Protein AF-0000000066300281 (afdb_homodimer)

Solvent-accessible surface area (backbone atoms only — not comparable to full-atom values): 20384 Å² total; per-residue (Å²): 139,77,54,52,49,15,30,38,37,37,24,76,72,36,74,52,82,90,46,45,68,25,31,27,43,25,70,37,50,57,87,72,18,35,32,26,31,28,69,46,40,66,41,82,100,40,30,48,45,55,52,32,57,74,67,68,56,80,61,91,67,52,38,86,85,42,76,41,88,38,70,25,20,41,6,32,85,46,64,56,82,46,56,39,35,40,25,33,71,57,89,87,56,81,73,44,44,77,67,50,93,58,34,24,39,30,70,51,62,70,60,61,61,21,58,36,30,89,78,29,56,92,39,69,46,42,25,30,16,27,31,76,34,51,57,66,43,56,61,51,38,34,71,68,50,37,37,44,71,44,78,56,52,64,55,54,73,65,66,43,57,51,90,45,34,44,52,54,57,38,42,76,57,48,34,41,66,58,74,76,64,82,79,80,75,82,130,139,77,54,53,48,15,30,37,36,36,25,74,70,35,74,53,81,90,45,45,67,26,30,28,44,23,70,38,52,56,88,71,19,36,30,26,30,28,68,46,38,65,40,83,98,41,29,47,46,55,52,32,55,72,67,66,56,79,60,91,68,52,38,86,86,41,76,41,87,37,71,26,19,40,6,32,86,45,63,56,84,45,57,39,36,39,26,35,72,57,88,86,56,80,72,45,43,78,65,50,95,59,34,23,40,30,71,53,65,71,60,61,60,22,58,38,29,90,75,31,56,91,39,69,45,44,24,28,14,26,33,76,33,52,55,65,43,56,60,51,38,35,71,68,50,36,37,45,70,42,80,55,53,64,55,53,73,65,67,42,57,51,91,45,33,43,51,54,58,38,44,76,57,48,34,41,68,58,74,77,65,80,77,79,74,82,127

Foldseek 3Di:
DFQQQKWWFFACPQPPPFDHRWIWHWHDQDQFWTKTFTQQAFDPPDWLVNVCVVVVQDDPQFDPVADRRHTAHAGDDAQQAQKKKKAADDPPPPQWADRDNGIIMHSDVVQSNCHRHPRHGPFMHMYGDIDITGRCRVVVCVVVVRTDMDRHDVCLRGPDHSVCSSQVSCVRVPDGRDPPPPDPDDD/DFQQQKWWFFACPQPPPFDHLWIWHWHDQDQFWTKTFTQQAFDPPDWLVNVCVVVVQDDPQFDPVADRRHTAHAGDDAQQAQKKKKAADDPPPPQWADRDNGITMHSDVVQSNCHRHPRHGPFMHMYGDIDITGRCRVVVCVVVVRTDMDRHDVCLRGPDHSVCSSQVSCVRVPDGRDPPPPDPDDD

Nearest PDB structures (foldseek):
  2haf-assembly1_A  TM=9.365E-01  e=7.619E-24  Vibrio cholerae
  2ew0-assembly1_A  TM=9.346E-01  e=1.973E-20  Acinetobacter baylyi ADP1
  2mui-assembly1_A  TM=8.060E-01  e=1.004E-16  Pseudomonas aeruginosa PAO1
  2gzo-assembly1_A  TM=6.697E-01  e=5.780E-15  Shewanella oneidensis
  2do8-assembly1_A  TM=7.334E-01  e=2.301E-13  [Haemophilus] ducreyi

pLDDT: mean 90.88, std 14.03, range [20.91, 98.94]

Sequence (374 aa):
MNLLNHFLIAMPSLSDPLFQRSVVYVCEHNENGAMGLVINKPIEDISIESVLEQLEIFSADRDSAISLQKPVMSGGPVAEEHGFILHTPVSGFSSSIKISDSTMITTSKDVLETLGTARQPEKTLVSLGYSSWEKGQLEREILENSWLTVEATPQIIFDTPIAERWHKAAELIGIDIHTISPTAGHAMNLLNHFLIAMPSLSDPLFQRSVVYVCEHNENGAMGLVINKPIEDISIESVLEQLEIFSADRDSAISLQKPVMSGGPVAEEHGFILHTPVSGFSSSIKISDSTMITTSKDVLETLGTARQPEKTLVSLGYSSWEKGQLEREILENSWLTVEATPQIIFDTPIAERWHKAAELIGIDIHTISPTAGHA

Secondary structure (DSSP, 8-state):
---TTEEEEE-TT---TTTTT-EEEEEEEETTEEEEEE-S-EEEEEEHHHHHHHTT---TT--TTS----EEEE--SEEEEEEEEEE---TT-TTPEESSSS-EEE--HHHHHHTTSTTS-SSEEEEEEEEEEETTHHHHHHHTTSEEEEE--HHHHHTS-GGGHHHHH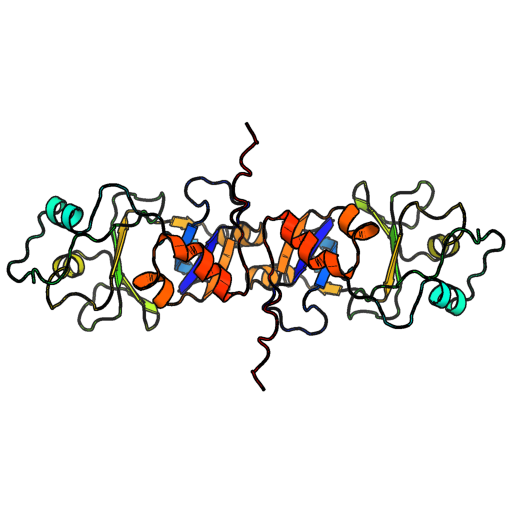HHTTTEEE----------/---TTEEEEE-TT---TTTTT-EEEEEEEETTEEEEEE-S-EEEEEEHHHHHHHTT---TT--TTS---PEEEE--SEEEEEEEEEE---TT-TTPEE-SSS-EEE--HHHHHHTTSTTS-SSEEEEEEEEEEETTHHHHHHHTTSEEEEE--HHHHHTS-GGGHHHHHHHTTTEEE----------

InterPro domains:
  IPR003774 AlgH-like [MF_00758] (1-187)
  IPR003774 AlgH-like [PF02622] (12-174)
  IPR003774 AlgH-like [PTHR30327] (5-186)

Organism: Proteus mirabilis (strain HI4320) (NCBI:txid529507)

Radius of gyration: 26.59 Å; Cα contacts (8 Å, |Δi|>4): 780; chains: 2; bounding box: 48×86×57 Å

Structure (mmCIF, N/CA/C/O backbone):
data_AF-0000000066300281-model_v1
#
loop_
_entity.id
_entity.type
_entity.pdbx_description
1 polymer 'UPF0301 protein PMI0339'
#
loop_
_atom_site.group_PDB
_atom_site.id
_atom_site.type_symbol
_atom_site.label_atom_id
_atom_site.label_alt_id
_atom_site.label_comp_id
_atom_site.label_asym_id
_atom_site.label_entity_id
_atom_site.label_seq_id
_atom_site.pdbx_PDB_ins_code
_atom_site.Cartn_x
_atom_site.Cartn_y
_atom_site.Cartn_z
_atom_site.occupancy
_atom_site.B_iso_or_equiv
_atom_site.auth_seq_id
_atom_site.auth_comp_id
_atom_site.auth_asym_id
_atom_site.auth_atom_id
_atom_site.pdbx_PDB_model_num
ATOM 1 N N . MET A 1 1 ? -9.719 8.648 -9.164 1 76.56 1 MET A N 1
ATOM 2 C CA . MET A 1 1 ? -9.562 8.547 -7.715 1 76.56 1 MET A CA 1
ATOM 3 C C . MET A 1 1 ? -9.25 9.906 -7.102 1 76.56 1 MET A C 1
ATOM 5 O O . MET A 1 1 ? -8.477 10.68 -7.668 1 76.56 1 MET A O 1
ATOM 9 N N . ASN A 1 2 ? -10.07 10.406 -6.164 1 90.69 2 ASN A N 1
ATOM 10 C CA . ASN A 1 2 ? -9.844 11.664 -5.469 1 90.69 2 ASN A CA 1
ATOM 11 C C . ASN A 1 2 ? -9.312 11.438 -4.059 1 90.69 2 ASN A C 1
ATOM 13 O O . ASN A 1 2 ? -9.945 10.758 -3.25 1 90.69 2 ASN A O 1
ATOM 17 N N . LEU A 1 3 ? -8.141 11.945 -3.787 1 96.06 3 LEU A N 1
ATOM 18 C CA . LEU A 1 3 ? -7.457 11.672 -2.527 1 96.06 3 LEU A CA 1
ATOM 19 C C . LEU A 1 3 ? -7.613 12.836 -1.558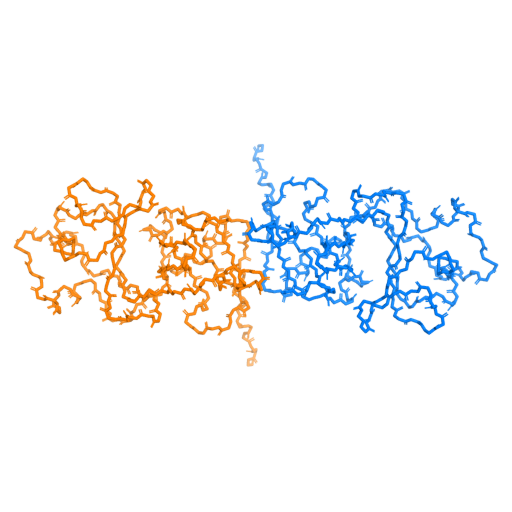 1 96.06 3 LEU A C 1
ATOM 21 O O . LEU A 1 3 ? -6.945 12.875 -0.522 1 96.06 3 LEU A O 1
ATOM 25 N N . LEU A 1 4 ? -8.508 13.828 -1.871 1 96.88 4 LEU A N 1
ATOM 26 C CA . LEU A 1 4 ? -8.852 14.867 -0.9 1 96.88 4 LEU A CA 1
ATOM 27 C C . LEU A 1 4 ? -9.312 14.242 0.413 1 96.88 4 LEU A C 1
ATOM 29 O O . LEU A 1 4 ? -10.094 13.289 0.41 1 96.88 4 LEU A O 1
ATOM 33 N N . ASN A 1 5 ? -8.773 14.766 1.549 1 98.12 5 ASN A N 1
ATOM 34 C CA . ASN A 1 5 ? -9.141 14.297 2.881 1 98.12 5 ASN A CA 1
ATOM 35 C C . ASN A 1 5 ? -8.656 12.867 3.127 1 98.12 5 ASN A C 1
ATOM 37 O O . ASN A 1 5 ? -9.344 12.086 3.789 1 98.12 5 ASN A O 1
ATOM 41 N N . HIS A 1 6 ? -7.523 12.516 2.549 1 98.31 6 HIS A N 1
ATOM 42 C CA . HIS A 1 6 ? -6.871 11.242 2.82 1 98.31 6 HIS A CA 1
ATOM 43 C C . HIS A 1 6 ? -5.508 11.445 3.471 1 98.31 6 HIS A C 1
ATOM 45 O O . HIS A 1 6 ? -4.914 12.523 3.35 1 98.31 6 HIS A O 1
ATOM 51 N N . PHE A 1 7 ? -5.145 10.445 4.203 1 98.56 7 PHE A N 1
ATOM 52 C CA . PHE A 1 7 ? -3.748 10.359 4.617 1 98.56 7 PHE A CA 1
ATOM 53 C C . PHE A 1 7 ? -2.912 9.641 3.566 1 98.56 7 PHE A C 1
ATOM 55 O O . PHE A 1 7 ? -3.352 8.648 2.99 1 98.56 7 PHE A O 1
ATOM 62 N N . LEU A 1 8 ? -1.747 10.141 3.258 1 98.38 8 LEU A N 1
ATOM 63 C CA . LEU A 1 8 ? -0.64 9.383 2.691 1 98.38 8 LEU A CA 1
ATOM 64 C C . LEU A 1 8 ? 0.269 8.844 3.793 1 98.38 8 LEU A C 1
ATOM 66 O O . LEU A 1 8 ? 0.811 9.617 4.586 1 98.38 8 LEU A O 1
ATOM 70 N N . ILE A 1 9 ? 0.395 7.57 3.873 1 96.75 9 ILE A N 1
ATOM 71 C CA . ILE A 1 9 ? 1.216 6.914 4.887 1 96.75 9 ILE A CA 1
ATOM 72 C C . ILE A 1 9 ? 2.514 6.418 4.254 1 96.75 9 ILE A C 1
ATOM 74 O O . ILE A 1 9 ? 2.494 5.535 3.395 1 96.75 9 ILE A O 1
ATOM 78 N N . ALA A 1 10 ? 3.613 6.98 4.672 1 96.81 10 ALA A N 1
ATOM 79 C CA . ALA A 1 10 ? 4.898 6.613 4.082 1 96.81 10 ALA A CA 1
ATOM 80 C C . ALA A 1 10 ? 5.215 5.141 4.324 1 96.81 10 ALA A C 1
ATOM 82 O O . ALA A 1 10 ? 5.113 4.656 5.457 1 96.81 10 ALA A O 1
ATOM 83 N N . MET A 1 11 ? 5.527 4.523 3.262 1 93.88 11 MET A N 1
ATOM 84 C CA . MET A 1 11 ? 5.973 3.137 3.383 1 93.88 11 MET A CA 1
ATOM 85 C C . MET A 1 11 ? 7.359 3.064 4.02 1 93.88 11 MET A C 1
ATOM 87 O O . MET A 1 11 ? 8.164 3.979 3.859 1 93.88 11 MET A O 1
ATOM 91 N N . PRO A 1 12 ? 7.633 1.938 4.734 1 90.62 12 PRO A N 1
ATOM 92 C CA . PRO A 1 12 ? 8.945 1.801 5.371 1 90.62 12 PRO A CA 1
ATOM 93 C C . PRO A 1 12 ? 10.102 1.888 4.371 1 90.62 12 PRO A C 1
ATOM 95 O O . PRO A 1 12 ? 11.195 2.318 4.727 1 90.62 12 PRO A O 1
ATOM 98 N N . SER A 1 13 ? 9.828 1.518 3.139 1 86.88 13 SER A N 1
ATOM 99 C CA . SER A 1 13 ? 10.867 1.478 2.115 1 86.88 13 SER A CA 1
ATOM 100 C C . SER A 1 13 ? 11.141 2.869 1.553 1 86.88 13 SER A C 1
ATOM 102 O O . SER A 1 13 ? 12.125 3.068 0.83 1 86.88 13 SER A O 1
ATOM 104 N N . LEU A 1 14 ? 10.273 3.822 1.876 1 90.38 14 LEU A N 1
ATOM 105 C CA . LEU A 1 14 ? 10.484 5.18 1.39 1 90.38 14 LEU A CA 1
ATOM 106 C C . LEU A 1 14 ? 11.719 5.805 2.031 1 90.38 14 LEU A C 1
ATOM 108 O O . LEU A 1 14 ? 11.773 5.965 3.254 1 90.38 14 LEU A O 1
ATOM 112 N N . SER A 1 15 ? 12.695 6.055 1.275 1 86.38 15 SER A N 1
ATOM 113 C CA . SER A 1 15 ? 14.008 6.426 1.792 1 86.38 15 SER A CA 1
ATOM 114 C C . SER A 1 15 ? 14.18 7.941 1.827 1 86.38 15 SER A C 1
ATOM 116 O O . SER A 1 15 ? 15.156 8.445 2.381 1 86.38 15 SER A O 1
ATOM 118 N N . ASP A 1 16 ? 13.281 8.727 1.271 1 91 16 ASP A N 1
ATOM 119 C CA . ASP A 1 16 ? 13.352 10.18 1.332 1 91 16 ASP A CA 1
ATOM 120 C C . ASP A 1 16 ? 13.344 10.672 2.779 1 91 16 ASP A C 1
ATOM 122 O O . ASP A 1 16 ? 12.367 10.461 3.504 1 91 16 ASP A O 1
ATOM 126 N N . PRO A 1 17 ? 14.391 11.305 3.26 1 90.56 17 PRO A N 1
ATOM 127 C CA . PRO A 1 17 ? 14.5 11.719 4.66 1 90.56 17 PRO A CA 1
ATOM 128 C C . PRO A 1 17 ? 13.359 12.641 5.094 1 90.56 17 PRO A C 1
ATOM 130 O O . PRO A 1 17 ? 12.992 12.656 6.27 1 90.56 17 PRO A O 1
ATOM 133 N N . LEU A 1 18 ? 12.812 13.391 4.176 1 92.62 18 LEU A N 1
ATOM 134 C CA . LEU A 1 18 ? 11.742 14.328 4.512 1 92.62 18 LEU A CA 1
ATOM 135 C C . LEU A 1 18 ? 10.43 13.586 4.773 1 92.62 18 LEU A C 1
ATOM 137 O O . LEU A 1 18 ? 9.586 14.062 5.531 1 92.62 18 LEU A O 1
ATOM 141 N N . PHE A 1 19 ? 10.312 12.406 4.203 1 96.5 19 PHE A N 1
ATOM 142 C CA . PHE A 1 19 ? 9 11.766 4.234 1 96.5 19 PHE A CA 1
ATOM 143 C C . PHE A 1 19 ? 9.078 10.414 4.934 1 96.5 19 PHE A C 1
ATOM 145 O O . PHE A 1 19 ? 8.055 9.75 5.125 1 96.5 19 PHE A O 1
ATOM 152 N N . GLN A 1 20 ? 10.289 10.062 5.375 1 95.25 20 GLN A N 1
ATOM 153 C CA . GLN A 1 20 ? 10.383 8.797 6.094 1 95.25 20 GLN A CA 1
ATOM 154 C C . GLN A 1 20 ? 9.469 8.789 7.32 1 95.25 20 GLN A C 1
ATOM 156 O O . GLN A 1 20 ? 9.484 9.727 8.117 1 95.25 20 GLN A O 1
ATOM 161 N N . ARG A 1 21 ? 8.633 7.723 7.422 1 94.25 21 ARG A N 1
ATOM 162 C CA . ARG A 1 21 ? 7.707 7.535 8.531 1 94.25 21 ARG A CA 1
ATOM 163 C C . ARG A 1 21 ? 6.793 8.742 8.688 1 94.25 21 ARG A C 1
ATOM 165 O O . ARG A 1 21 ? 6.496 9.164 9.812 1 94.25 21 ARG A O 1
ATOM 172 N N . SER A 1 22 ? 6.406 9.281 7.629 1 97.81 22 SER A N 1
ATOM 173 C CA . SER A 1 22 ? 5.539 10.453 7.695 1 97.81 22 SER A CA 1
ATOM 174 C C . SER A 1 22 ? 4.09 10.086 7.387 1 97.81 22 SER A C 1
ATOM 176 O O . SER A 1 22 ? 3.82 9.031 6.812 1 97.81 22 SER A O 1
ATOM 178 N N . VAL A 1 23 ? 3.234 10.922 7.855 1 98.56 23 VAL A N 1
ATOM 179 C CA . VAL A 1 23 ? 1.824 10.953 7.484 1 98.56 23 VAL A CA 1
ATOM 180 C C . VAL A 1 23 ? 1.483 12.305 6.867 1 98.56 23 VAL A C 1
ATOM 182 O O . VAL A 1 23 ? 1.688 13.352 7.496 1 98.56 23 VAL A O 1
ATOM 185 N N . VAL A 1 24 ? 1.028 12.273 5.633 1 98.81 24 VAL A N 1
ATOM 186 C CA . VAL A 1 24 ? 0.656 13.5 4.945 1 98.81 24 VAL A CA 1
ATOM 187 C C . VAL A 1 24 ? -0.864 13.594 4.836 1 98.81 24 VAL A C 1
ATOM 189 O O . VAL A 1 24 ? -1.52 12.641 4.402 1 98.81 24 VAL A O 1
ATOM 192 N N . TYR A 1 25 ? -1.444 14.711 5.266 1 98.94 25 TYR A N 1
ATOM 193 C CA . TYR A 1 25 ? -2.861 15 5.066 1 98.94 25 TYR A CA 1
ATOM 194 C C . TYR A 1 25 ? -3.09 15.734 3.75 1 98.94 25 TYR A C 1
ATOM 196 O O . TYR A 1 25 ? -2.604 16.844 3.564 1 98.94 25 TYR A O 1
ATOM 204 N N . VAL A 1 26 ? -3.832 15.109 2.861 1 98.81 26 VAL A N 1
ATOM 205 C CA . VAL A 1 26 ? -4.023 15.68 1.532 1 98.81 26 VAL A CA 1
ATOM 206 C C . VAL A 1 26 ? -5.117 16.75 1.577 1 98.81 26 VAL A C 1
ATOM 208 O O . VAL A 1 26 ? -6.273 16.438 1.883 1 98.81 26 VAL A O 1
ATOM 211 N N . CYS A 1 27 ? -4.746 17.922 1.178 1 98.38 27 CYS A N 1
ATOM 212 C CA . CYS A 1 27 ? -5.648 19.062 1.292 1 98.38 27 CYS A CA 1
ATOM 213 C C . CYS A 1 27 ? -6.199 19.453 -0.072 1 98.38 27 CYS A C 1
ATOM 215 O O . CYS A 1 27 ? -7.199 20.172 -0.158 1 98.38 27 CYS A O 1
ATOM 217 N N . GLU A 1 28 ? -5.469 19.094 -1.035 1 96.94 28 GLU A N 1
ATOM 218 C CA . GLU A 1 28 ? -5.91 19.328 -2.408 1 96.94 28 GLU A CA 1
ATOM 219 C C . GLU A 1 28 ? -5.5 18.172 -3.318 1 96.94 28 GLU A C 1
ATOM 221 O O . GLU A 1 28 ? -4.395 17.641 -3.195 1 96.94 28 GLU A O 1
ATOM 226 N N . HIS A 1 29 ? -6.344 17.781 -4.168 1 97.25 29 HIS A N 1
ATOM 227 C CA . HIS A 1 29 ? -6.07 16.797 -5.207 1 97.25 29 HIS A CA 1
ATOM 228 C C . HIS A 1 29 ? -6.973 17 -6.418 1 97.25 29 HIS A C 1
ATOM 230 O O . HIS A 1 29 ? -8.188 16.828 -6.328 1 97.25 29 HIS A O 1
ATOM 236 N N . ASN A 1 30 ? -6.387 17.406 -7.492 1 95.19 30 ASN A N 1
ATOM 237 C CA . ASN A 1 30 ? -7.137 17.672 -8.719 1 95.19 30 ASN A CA 1
ATOM 238 C C . ASN A 1 30 ? -6.297 17.375 -9.961 1 95.19 30 ASN A C 1
ATOM 240 O O . ASN A 1 30 ? -5.27 16.703 -9.875 1 95.19 30 ASN A O 1
ATOM 244 N N . GLU A 1 31 ? -6.773 17.797 -11.109 1 93.56 31 GLU A N 1
ATOM 245 C CA . GLU A 1 31 ? -6.117 17.484 -12.375 1 93.56 31 GLU A CA 1
ATOM 246 C C . GLU A 1 31 ? -4.738 18.125 -12.453 1 93.56 31 GLU A C 1
ATOM 248 O O . GLU A 1 31 ? -3.904 17.719 -13.266 1 93.56 31 GLU A O 1
ATOM 253 N N . ASN A 1 32 ? -4.516 19.125 -11.656 1 94.62 32 ASN A N 1
ATOM 254 C CA . ASN A 1 32 ? -3.242 19.828 -11.68 1 94.62 32 ASN A CA 1
ATOM 255 C C . ASN A 1 32 ? -2.232 19.203 -10.727 1 94.62 32 ASN A C 1
ATOM 257 O O . ASN A 1 32 ? -1.034 19.484 -10.812 1 94.62 32 ASN A O 1
ATOM 261 N N . GLY A 1 33 ? -2.693 18.391 -9.844 1 97.06 33 GLY A N 1
ATOM 262 C CA . GLY A 1 33 ? -1.799 17.75 -8.891 1 97.06 33 GLY A CA 1
ATOM 263 C C . GLY A 1 33 ? -2.395 17.625 -7.504 1 97.06 33 GLY A C 1
ATOM 264 O O . GLY A 1 33 ? -3.602 17.422 -7.355 1 97.06 33 GLY A O 1
ATOM 265 N N . ALA A 1 34 ? -1.506 17.625 -6.527 1 98.19 34 ALA A N 1
ATOM 266 C CA . ALA A 1 34 ? -1.95 17.453 -5.148 1 98.19 34 ALA A CA 1
ATOM 267 C C . ALA A 1 34 ? -1.122 18.297 -4.191 1 98.19 34 ALA A C 1
ATOM 269 O O . ALA A 1 34 ? -0.007 18.703 -4.52 1 98.19 34 ALA A O 1
ATOM 270 N N . MET A 1 35 ? -1.721 18.594 -3.145 1 98.06 35 MET A N 1
ATOM 271 C CA . MET A 1 35 ? -1.086 19.312 -2.047 1 98.06 35 MET A CA 1
ATOM 272 C C . MET A 1 35 ? -1.436 18.672 -0.704 1 98.06 35 MET A C 1
ATOM 274 O O . MET A 1 35 ? -2.574 18.266 -0.487 1 98.06 35 MET A O 1
ATOM 278 N N . GLY A 1 36 ? -0.418 18.594 0.142 1 98.62 36 GLY A N 1
ATOM 279 C CA . GLY A 1 36 ? -0.665 18.031 1.462 1 98.62 36 GLY A CA 1
ATOM 280 C C . GLY A 1 36 ? 0.247 18.609 2.531 1 98.62 36 GLY A C 1
ATOM 281 O O . GLY A 1 36 ? 1.171 19.359 2.227 1 98.62 36 GLY A O 1
ATOM 282 N N . LEU A 1 37 ? -0.058 18.281 3.746 1 98.75 37 LEU A N 1
ATOM 283 C CA . LEU A 1 37 ? 0.732 18.703 4.898 1 98.75 37 LEU A CA 1
ATOM 284 C C . LEU A 1 37 ? 1.199 17.484 5.703 1 98.75 37 LEU A C 1
ATOM 286 O O . LEU A 1 37 ? 0.387 16.641 6.09 1 98.75 37 LEU A O 1
ATOM 290 N N . VAL A 1 38 ? 2.486 17.406 5.934 1 98.81 38 VAL A N 1
ATOM 291 C CA . VAL A 1 38 ? 2.975 16.422 6.879 1 98.81 38 VAL A CA 1
ATOM 292 C C . VAL A 1 38 ? 2.49 16.75 8.289 1 98.81 38 VAL A C 1
ATOM 294 O O . VAL A 1 38 ? 2.662 17.891 8.75 1 98.81 38 VAL A O 1
ATOM 297 N N . ILE A 1 39 ? 1.942 15.781 8.945 1 98.75 39 ILE A N 1
ATOM 298 C CA . ILE A 1 39 ? 1.27 16.141 10.188 1 98.75 39 ILE A CA 1
ATOM 299 C C . ILE A 1 39 ? 1.986 15.5 11.375 1 98.75 39 ILE A C 1
ATOM 301 O O . ILE A 1 39 ? 1.506 15.562 12.508 1 98.75 39 ILE A O 1
ATOM 305 N N . ASN A 1 40 ? 3.158 14.859 11.125 1 98.56 40 ASN A N 1
ATOM 306 C CA . ASN A 1 40 ? 3.805 14.18 12.234 1 98.56 40 ASN A CA 1
ATOM 307 C C . ASN A 1 40 ? 5.305 14.453 12.266 1 98.56 40 ASN A C 1
ATOM 309 O O . ASN A 1 40 ? 6.09 13.586 12.656 1 98.56 40 ASN A O 1
ATOM 313 N N . LYS A 1 41 ? 5.676 15.617 11.828 1 98.06 41 LYS A N 1
ATOM 314 C CA . LYS A 1 41 ? 7.059 16.078 11.914 1 98.06 41 LYS A CA 1
ATOM 315 C C . LYS A 1 41 ? 7.148 17.453 12.547 1 98.06 41 LYS A C 1
ATOM 317 O O . LYS A 1 41 ? 7.18 18.469 11.844 1 98.06 41 LYS A O 1
ATOM 322 N N . PRO A 1 42 ? 7.281 17.438 13.82 1 98.12 42 PRO A N 1
ATOM 323 C CA . PRO A 1 42 ? 7.383 18.734 14.492 1 98.12 42 PRO A CA 1
ATOM 324 C C . PRO A 1 42 ? 8.711 19.438 14.227 1 98.12 42 PRO A C 1
ATOM 326 O O . PRO A 1 42 ? 9.75 18.766 14.117 1 98.12 42 PRO A O 1
ATOM 329 N N . ILE A 1 43 ? 8.648 20.703 14.07 1 97 43 ILE A N 1
ATOM 330 C CA . ILE A 1 43 ? 9.867 21.5 13.945 1 97 43 ILE A CA 1
ATOM 331 C C . ILE A 1 43 ? 10.477 21.719 15.328 1 97 43 ILE A C 1
ATOM 333 O O . ILE A 1 43 ? 9.789 22.188 16.25 1 97 43 ILE A O 1
ATOM 337 N N . GLU A 1 44 ? 11.672 21.391 15.422 1 94.62 44 GLU A N 1
ATOM 338 C CA . GLU A 1 44 ? 12.352 21.531 16.703 1 94.62 44 GLU A CA 1
ATOM 339 C C . GLU A 1 44 ? 12.391 22.984 17.156 1 94.62 44 GLU A C 1
ATOM 341 O O . GLU A 1 44 ? 12.633 23.891 16.359 1 94.62 44 GLU A O 1
ATOM 346 N N . ASP A 1 45 ? 12.133 23.234 18.406 1 92.44 45 ASP A N 1
ATOM 347 C CA . ASP A 1 45 ? 12.305 24.484 19.125 1 92.44 45 ASP A CA 1
ATOM 348 C C . ASP A 1 45 ? 11.391 25.578 18.562 1 92.44 45 ASP A C 1
ATOM 350 O O . ASP A 1 45 ? 11.711 26.766 18.641 1 92.44 45 ASP A O 1
ATOM 354 N N . ILE A 1 46 ? 10.43 25.219 17.875 1 94.75 46 ILE A N 1
ATOM 355 C CA . ILE A 1 46 ? 9.438 26.188 17.391 1 94.75 46 ILE A CA 1
ATOM 356 C C . ILE A 1 46 ? 8.062 25.812 17.953 1 94.75 46 ILE A C 1
ATOM 358 O O . ILE A 1 46 ? 7.66 24.656 17.906 1 94.75 46 ILE A O 1
ATOM 362 N N . SER A 1 47 ? 7.418 26.781 18.547 1 96.31 47 SER A N 1
ATOM 363 C CA . SER A 1 47 ? 6.062 26.609 19.062 1 96.31 47 SER A CA 1
ATOM 364 C C . SER A 1 47 ? 5.098 27.609 18.438 1 96.31 47 SER A C 1
ATOM 366 O O . SER A 1 47 ? 5.523 28.531 17.734 1 96.31 47 SER A O 1
ATOM 368 N N . ILE A 1 48 ? 3.826 27.391 18.672 1 95.94 48 ILE A N 1
ATOM 369 C CA . ILE A 1 48 ? 2.816 28.344 18.219 1 95.94 48 ILE A CA 1
ATOM 370 C C . ILE A 1 48 ? 3.078 29.719 18.828 1 95.94 48 ILE A C 1
ATOM 372 O O . ILE A 1 48 ? 2.963 30.734 18.156 1 95.94 48 ILE A O 1
ATOM 376 N N . GLU A 1 49 ? 3.488 29.703 20.062 1 94.56 49 GLU A N 1
ATOM 377 C CA . GLU A 1 49 ? 3.818 30.953 20.734 1 94.56 49 GLU A CA 1
ATOM 378 C C . GLU A 1 49 ? 4.93 31.703 20 1 94.56 49 GLU A C 1
ATOM 380 O O . GLU A 1 49 ? 4.824 32.906 19.766 1 94.56 49 GLU A O 1
ATOM 385 N N . SER A 1 50 ? 5.922 30.953 19.672 1 94.56 50 SER A N 1
ATOM 386 C CA . SER A 1 50 ? 7.055 31.562 18.984 1 94.56 50 SER A CA 1
ATOM 387 C C . SER A 1 50 ? 6.637 32.125 17.625 1 94.56 50 SER A C 1
ATOM 389 O O . SER A 1 50 ? 7.129 33.188 17.234 1 94.56 50 SER A O 1
ATOM 391 N N . VAL A 1 51 ? 5.781 31.453 16.969 1 94.25 51 VAL A N 1
ATOM 392 C CA . VAL A 1 51 ? 5.293 31.906 15.672 1 94.25 51 VAL A CA 1
ATOM 393 C C . VAL A 1 51 ? 4.492 33.188 15.844 1 94.25 51 VAL A C 1
ATOM 395 O O . VAL A 1 51 ? 4.691 34.156 15.109 1 94.25 51 VAL A O 1
ATOM 398 N N . LEU A 1 52 ? 3.643 33.25 16.828 1 93.25 52 LEU A N 1
ATOM 399 C CA . LEU A 1 52 ? 2.832 34.438 17.094 1 93.25 52 LEU A CA 1
ATOM 400 C C . LEU A 1 52 ? 3.715 35.625 17.453 1 93.25 52 LEU A C 1
ATOM 402 O O . LEU A 1 52 ? 3.475 36.75 16.984 1 93.25 52 LEU A O 1
ATOM 406 N N . GLU A 1 53 ? 4.703 35.375 18.203 1 92.69 53 GLU A N 1
ATOM 407 C CA . GLU A 1 53 ? 5.641 36.438 18.594 1 92.69 53 GLU A CA 1
ATOM 408 C C . GLU A 1 53 ? 6.387 36.969 17.375 1 92.69 53 GLU A C 1
ATOM 410 O O . GLU A 1 53 ? 6.535 38.188 17.234 1 92.69 53 GLU A O 1
ATOM 415 N N . GLN A 1 54 ? 6.766 36.062 16.562 1 91 54 GLN A N 1
ATOM 416 C CA . GLN A 1 54 ? 7.5 36.469 15.367 1 91 54 GLN A CA 1
ATOM 417 C C . GLN A 1 54 ? 6.633 37.312 14.453 1 91 54 GLN A C 1
ATOM 419 O O . GLN A 1 54 ? 7.133 38.25 13.797 1 91 54 GLN A O 1
ATOM 424 N N . LEU A 1 55 ? 5.441 37 14.453 1 90.94 55 LEU A N 1
ATOM 425 C CA . LEU A 1 55 ? 4.512 37.719 13.594 1 90.94 55 LEU A CA 1
ATOM 426 C C . LEU A 1 55 ? 3.934 38.938 14.312 1 90.94 55 LEU A C 1
ATOM 428 O O . LEU A 1 55 ? 3.109 39.656 13.75 1 90.94 55 LEU A O 1
ATOM 432 N N . GLU A 1 56 ? 4.344 39.125 15.508 1 91.75 56 GLU A N 1
ATOM 433 C CA . GLU A 1 56 ? 3.902 40.25 16.344 1 91.75 56 GLU A CA 1
ATOM 434 C C . GLU A 1 56 ? 2.387 40.25 16.516 1 91.75 56 GLU A C 1
ATOM 436 O O . GLU A 1 56 ? 1.74 41.281 16.391 1 91.75 56 GLU A O 1
ATOM 441 N N . ILE A 1 57 ? 1.946 39.062 16.656 1 89.62 57 ILE A N 1
ATOM 442 C CA . ILE A 1 57 ? 0.525 38.875 16.953 1 89.62 57 ILE A CA 1
ATOM 443 C C . ILE A 1 57 ? 0.311 38.75 18.453 1 89.62 57 ILE A C 1
ATOM 445 O O . ILE A 1 57 ? 0.75 37.781 19.062 1 89.62 57 ILE A O 1
ATOM 449 N N . PHE A 1 58 ? -0.316 39.875 18.984 1 84.94 58 PHE A N 1
ATOM 450 C CA . PHE A 1 58 ? -0.602 39.906 20.422 1 84.94 58 PHE A CA 1
ATOM 451 C C . PHE A 1 58 ? -2.09 40.125 20.672 1 84.94 58 PHE A C 1
ATOM 453 O O . PHE A 1 58 ? -2.742 40.875 19.938 1 84.94 58 PHE A O 1
ATOM 460 N N . SER A 1 59 ? -2.633 39.25 21.438 1 83 59 SER A N 1
ATOM 461 C CA . SER A 1 59 ? -4.043 39.406 21.766 1 83 59 SER A CA 1
ATOM 462 C C . SER A 1 59 ? -4.23 39.688 23.25 1 83 59 SER A C 1
ATOM 464 O O . SER A 1 59 ? -3.645 39 24.109 1 83 59 SER A O 1
ATOM 466 N N . ALA A 1 60 ? -5.02 40.688 23.484 1 83.88 60 ALA A N 1
ATOM 467 C CA . ALA A 1 60 ? -5.277 41.094 24.859 1 83.88 60 ALA A CA 1
ATOM 468 C C . ALA A 1 60 ? -6.195 40.125 25.562 1 83.88 60 ALA A C 1
ATOM 470 O O . ALA A 1 60 ? -6.23 40.062 26.797 1 83.88 60 ALA A O 1
ATOM 471 N N . ASP A 1 61 ? -6.859 39.375 24.875 1 88.88 61 ASP A N 1
ATOM 472 C CA . ASP A 1 61 ? -7.867 38.5 25.469 1 88.88 61 ASP A CA 1
ATOM 473 C C . ASP A 1 61 ? -7.387 37.062 25.5 1 88.88 61 ASP A C 1
ATOM 475 O O . ASP A 1 61 ? -8.203 36.125 25.547 1 88.88 61 ASP A O 1
ATOM 479 N N . ARG A 1 62 ? -6.105 36.875 25.531 1 88.88 62 ARG A N 1
ATOM 480 C CA . ARG A 1 62 ? -5.582 35.531 25.609 1 88.88 62 ARG A CA 1
ATOM 481 C C . ARG A 1 62 ? -5.859 34.906 26.984 1 88.88 62 ARG A C 1
ATOM 483 O O . ARG A 1 62 ? -5.75 35.594 28 1 88.88 62 ARG A O 1
ATOM 490 N N . ASP A 1 63 ? -6.348 33.75 26.891 1 90 63 ASP A N 1
ATOM 491 C CA . ASP A 1 63 ? -6.609 32.938 28.078 1 90 63 ASP A CA 1
ATOM 492 C C . ASP A 1 63 ? -5.379 32.125 28.484 1 90 63 ASP A C 1
ATOM 494 O O . ASP A 1 63 ? -4.973 31.219 27.75 1 90 63 ASP A O 1
ATOM 498 N N . SER A 1 64 ? -4.777 32.375 29.625 1 86.31 64 SER A N 1
ATOM 499 C CA . SER A 1 64 ? -3.559 31.703 30.078 1 86.31 64 SER A CA 1
ATOM 500 C C . SER A 1 64 ? -3.783 30.203 30.266 1 86.31 64 SER A C 1
ATOM 502 O O . SER A 1 64 ? -2.824 29.438 30.312 1 86.31 64 SER A O 1
ATOM 504 N N . ALA A 1 65 ? -5.078 29.844 30.297 1 90.31 65 ALA A N 1
ATOM 505 C CA . ALA A 1 65 ? -5.414 28.438 30.469 1 90.31 65 ALA A CA 1
ATOM 506 C C . ALA A 1 65 ? -5.195 27.656 29.188 1 90.31 65 ALA A C 1
ATOM 508 O O . ALA A 1 65 ? -5.141 26.422 29.203 1 90.31 65 ALA A O 1
ATOM 509 N N . ILE A 1 66 ? -5.102 28.375 28.109 1 91.25 66 ILE A N 1
ATOM 510 C CA . ILE A 1 66 ? -4.887 27.75 26.797 1 91.25 66 ILE A CA 1
ATOM 511 C C . ILE A 1 66 ? -3.408 27.844 26.422 1 91.25 66 ILE A C 1
ATOM 513 O O . ILE A 1 66 ? -2.889 28.922 26.172 1 91.25 66 ILE A O 1
ATOM 517 N N . SER A 1 67 ? -2.809 26.688 26.453 1 90.94 67 SER A N 1
ATOM 518 C CA . SER A 1 67 ? -1.37 26.672 26.203 1 90.94 67 SER A CA 1
ATOM 519 C C . SER A 1 67 ? -1.056 26.984 24.734 1 90.94 67 SER A C 1
ATOM 521 O O . SER A 1 67 ? -1.685 26.438 23.828 1 90.94 67 SER A O 1
ATOM 523 N N . LEU A 1 68 ? -0.052 27.812 24.516 1 93.38 68 LEU A N 1
ATOM 524 C CA . LEU A 1 68 ? 0.459 28.141 23.188 1 93.38 68 LEU A CA 1
ATOM 525 C C . LEU A 1 68 ? 1.776 27.422 22.906 1 93.38 68 LEU A C 1
ATOM 527 O O . LEU A 1 68 ? 2.363 27.578 21.844 1 93.38 68 LEU A O 1
ATOM 531 N N . GLN A 1 69 ? 2.16 26.609 23.969 1 93.06 69 GLN A N 1
ATOM 532 C CA . GLN A 1 69 ? 3.367 25.812 23.812 1 93.06 69 GLN A CA 1
ATOM 533 C C . GLN A 1 69 ? 3.066 24.5 23.078 1 93.06 69 GLN A C 1
ATOM 535 O O . GLN A 1 69 ? 3.361 23.422 23.594 1 93.06 69 GLN A O 1
ATOM 540 N N . LYS A 1 70 ? 2.469 24.672 21.906 1 95.69 70 LYS A N 1
ATOM 541 C CA . LYS A 1 70 ? 2.133 23.547 21.031 1 95.69 70 LYS A CA 1
ATOM 542 C C . LYS A 1 70 ? 3.078 23.484 19.844 1 95.69 70 LYS A C 1
ATOM 544 O O . LYS A 1 70 ? 3.529 24.516 19.344 1 95.69 70 LYS A O 1
ATOM 549 N N . PRO A 1 71 ? 3.354 22.281 19.422 1 97.44 71 PRO A N 1
ATOM 550 C CA . PRO A 1 71 ? 4.32 22.141 18.328 1 97.44 71 PRO A CA 1
ATOM 551 C C . PRO A 1 71 ? 3.785 22.656 17 1 97.44 71 PRO A C 1
ATOM 553 O O . PRO A 1 71 ? 2.574 22.641 16.766 1 97.44 71 PRO A O 1
ATOM 556 N N . VAL A 1 72 ? 4.688 23.125 16.219 1 98.19 72 VAL A N 1
ATOM 557 C CA . VAL A 1 72 ? 4.445 23.453 14.82 1 98.19 72 VAL A CA 1
ATOM 558 C C . VAL A 1 72 ? 5.016 22.359 13.922 1 98.19 72 VAL A C 1
ATOM 560 O O . VAL A 1 72 ? 6.156 21.938 14.109 1 98.19 72 VAL A O 1
ATOM 563 N N . MET A 1 73 ? 4.219 21.906 12.992 1 98.5 73 MET A N 1
ATOM 564 C CA . MET A 1 73 ? 4.645 20.828 12.102 1 98.5 73 MET A CA 1
ATOM 565 C C . MET A 1 73 ? 5.406 21.375 10.906 1 98.5 73 MET A C 1
ATOM 567 O O . MET A 1 73 ? 5.16 22.5 10.477 1 98.5 73 MET A O 1
ATOM 571 N N . SER A 1 74 ? 6.387 20.594 10.477 1 98.31 74 SER A N 1
ATOM 572 C CA . SER A 1 74 ? 6.918 20.781 9.133 1 98.31 74 SER A CA 1
ATOM 573 C C . SER A 1 74 ? 6.012 20.141 8.086 1 98.31 74 SER A C 1
ATOM 575 O O . SER A 1 74 ? 6.008 18.922 7.918 1 98.31 74 SER A O 1
ATO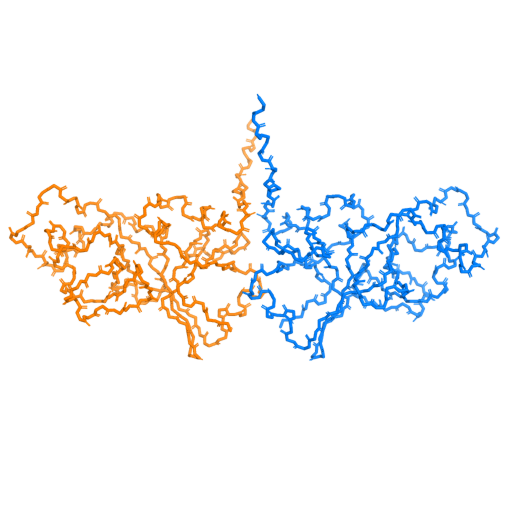M 577 N N . GLY A 1 75 ? 5.316 20.953 7.352 1 98.31 75 GLY A N 1
ATOM 578 C CA . GLY A 1 75 ? 4.309 20.453 6.43 1 98.31 75 GLY A CA 1
ATOM 579 C C . GLY A 1 75 ? 4.891 19.938 5.129 1 98.31 75 GLY A C 1
ATOM 580 O O . GLY A 1 75 ? 4.219 19.219 4.387 1 98.31 75 GLY A O 1
ATOM 581 N N . GLY A 1 76 ? 6.082 20.344 4.809 1 98.06 76 GLY A N 1
ATOM 582 C CA . GLY A 1 76 ? 6.711 19.906 3.568 1 98.06 76 GLY A CA 1
ATOM 583 C C . GLY A 1 76 ? 7.789 20.859 3.09 1 98.06 76 GLY A C 1
ATOM 584 O O . GLY A 1 76 ? 8.008 21.922 3.689 1 98.06 76 GLY A O 1
ATOM 585 N N . PRO A 1 77 ? 8.406 20.406 2.014 1 97.5 77 PRO A N 1
ATOM 586 C CA . PRO A 1 77 ? 9.602 21.141 1.574 1 97.5 77 PRO A CA 1
ATOM 587 C C . PRO A 1 77 ? 9.281 22.344 0.705 1 97.5 77 PRO A C 1
ATOM 589 O O . PRO A 1 77 ? 10.164 23.141 0.395 1 97.5 77 PRO A O 1
ATOM 592 N N . VAL A 1 78 ? 8.102 22.562 0.332 1 97.56 78 VAL A N 1
ATOM 593 C CA . VAL A 1 78 ? 7.738 23.672 -0.542 1 97.56 78 VAL A CA 1
ATOM 594 C C . VAL A 1 78 ? 7.301 24.875 0.3 1 97.56 78 VAL A C 1
ATOM 596 O O . VAL A 1 78 ? 6.562 24.719 1.275 1 97.56 78 VAL A O 1
ATOM 599 N N . ALA A 1 79 ? 7.777 26.094 -0.064 1 95.12 79 ALA A N 1
ATOM 600 C CA . ALA A 1 79 ? 7.422 27.344 0.605 1 95.12 79 ALA A CA 1
ATOM 601 C C . ALA A 1 79 ? 7.516 27.203 2.121 1 95.12 79 ALA A C 1
ATOM 603 O O . ALA A 1 79 ? 6.559 27.5 2.84 1 95.12 79 ALA A O 1
ATOM 604 N N . GLU A 1 80 ? 8.617 26.859 2.627 1 93.88 80 GLU A N 1
ATOM 605 C CA . GLU A 1 80 ? 8.867 26.453 4.008 1 93.88 80 GLU A CA 1
ATOM 606 C C . GLU A 1 80 ? 8.523 27.562 4.984 1 93.88 80 GLU A C 1
ATOM 608 O O . GLU A 1 80 ? 8.359 27.328 6.184 1 93.88 80 GLU A O 1
ATOM 613 N N . GLU A 1 81 ? 8.32 28.766 4.551 1 90.94 81 GLU A N 1
ATOM 614 C CA . GLU A 1 81 ? 8.016 29.875 5.441 1 90.94 81 GLU A CA 1
ATOM 615 C C . GLU A 1 81 ? 6.52 30.188 5.453 1 90.94 81 GLU A C 1
ATOM 617 O O . GLU A 1 81 ? 6.051 30.984 6.262 1 90.94 81 GLU A O 1
ATOM 622 N N . HIS A 1 82 ? 5.844 29.578 4.523 1 93.81 82 HIS A N 1
ATOM 623 C CA . HIS A 1 82 ? 4.402 29.781 4.461 1 93.81 82 HIS A CA 1
ATOM 624 C C . HIS A 1 82 ? 3.68 28.938 5.504 1 93.81 82 HIS A C 1
ATOM 626 O O . HIS A 1 82 ? 3.953 27.734 5.633 1 93.81 82 HIS A O 1
ATOM 632 N N . GLY A 1 83 ? 2.809 29.562 6.203 1 96.12 83 GLY A N 1
ATOM 633 C CA . GLY A 1 83 ? 2.096 28.891 7.273 1 96.12 83 GLY A CA 1
ATOM 634 C C . GLY A 1 83 ? 0.715 28.406 6.867 1 96.12 83 GLY A C 1
ATOM 635 O O . GLY A 1 83 ? 0.051 29.047 6.047 1 96.12 83 GLY A O 1
ATOM 636 N N . PHE A 1 84 ? 0.316 27.344 7.43 1 97.5 84 PHE A N 1
ATOM 637 C CA . PHE A 1 84 ? -1.018 26.781 7.273 1 97.5 84 PHE A CA 1
ATOM 638 C C . PHE A 1 84 ? -1.606 26.391 8.625 1 97.5 84 PHE A C 1
ATOM 640 O O . PHE A 1 84 ? -0.874 26.031 9.547 1 97.5 84 PHE A O 1
ATOM 647 N N . ILE A 1 85 ? -2.898 26.516 8.688 1 97.25 85 ILE A N 1
ATOM 648 C CA . ILE A 1 85 ? -3.605 26.094 9.898 1 97.25 85 ILE A CA 1
ATOM 649 C C . ILE A 1 85 ? -4.734 25.125 9.523 1 97.25 85 ILE A C 1
ATOM 651 O O . ILE A 1 85 ? -5.648 25.5 8.781 1 97.25 85 ILE A O 1
ATOM 655 N N . LEU A 1 86 ? -4.613 23.891 10.016 1 98.12 86 LEU A N 1
ATOM 656 C CA . LEU A 1 86 ? -5.77 23 10.031 1 98.12 86 LEU A CA 1
ATOM 657 C C . LEU A 1 86 ? -6.605 23.219 11.289 1 98.12 86 LEU A C 1
ATOM 659 O O . LEU A 1 86 ? -6.059 23.406 12.383 1 98.12 86 LEU A O 1
ATOM 663 N N . HIS A 1 87 ? -7.863 23.266 11.102 1 96.88 87 HIS A N 1
ATOM 664 C CA . HIS A 1 87 ? -8.688 23.453 12.289 1 96.88 87 HIS A CA 1
ATOM 665 C C . HIS A 1 87 ? -10.078 22.859 12.094 1 96.88 87 HIS A C 1
ATOM 667 O O . HIS A 1 87 ? -10.5 22.594 10.969 1 96.88 87 HIS A O 1
ATOM 673 N N . THR A 1 88 ? -10.75 22.531 13.219 1 96.56 88 THR A N 1
ATOM 674 C CA . THR A 1 88 ? -12.148 22.125 13.18 1 96.56 88 THR A CA 1
ATOM 675 C C . THR A 1 88 ? -13.039 23.234 12.648 1 96.56 88 THR A C 1
ATOM 677 O O . THR A 1 88 ? -12.68 24.422 12.719 1 96.56 88 THR A O 1
ATOM 680 N N . PRO A 1 89 ? -14.148 22.844 12.023 1 93.31 89 PRO A N 1
ATOM 681 C CA . PRO A 1 89 ? -15.023 23.859 11.438 1 93.31 89 PRO A CA 1
ATOM 682 C C . PRO A 1 89 ? -15.562 24.844 12.477 1 93.31 89 PRO A C 1
ATOM 684 O O . PRO A 1 89 ? -15.922 24.438 13.586 1 93.31 89 PRO A O 1
ATOM 687 N N . VAL A 1 90 ? -15.406 26.094 12.164 1 85.5 90 VAL A N 1
ATOM 688 C CA . VAL A 1 90 ? -15.977 27.172 12.969 1 85.5 90 VAL A CA 1
ATOM 689 C C . VAL A 1 90 ? -16.734 28.141 12.062 1 85.5 90 VAL A C 1
ATOM 691 O O . VAL A 1 90 ? -16.359 28.344 10.906 1 85.5 90 VAL A O 1
ATOM 694 N N . SER A 1 91 ? -17.859 28.516 12.625 1 79.06 91 SER A N 1
ATOM 695 C CA . SER A 1 91 ? -18.641 29.516 11.883 1 79.06 91 SER A CA 1
ATOM 696 C C . SER A 1 91 ? -17.938 30.859 11.859 1 79.06 91 SER A C 1
ATOM 698 O O . SER A 1 91 ? -17.25 31.234 12.812 1 79.06 91 SER A O 1
ATOM 700 N N . GLY A 1 92 ? -17.984 31.562 10.781 1 75.75 92 GLY A N 1
ATOM 701 C CA . GLY A 1 92 ? -17.531 32.938 10.766 1 75.75 92 GLY A CA 1
ATOM 702 C C . GLY A 1 92 ? -16.203 33.125 10.062 1 75.75 92 GLY A C 1
ATOM 703 O O . GLY A 1 92 ? -15.781 34.25 9.789 1 75.75 92 GLY A O 1
ATOM 704 N N . PHE A 1 93 ? -15.477 32.031 9.953 1 74.81 93 PHE A N 1
ATOM 705 C CA . PHE A 1 93 ? -14.203 32.156 9.258 1 74.81 93 PHE A CA 1
ATOM 706 C C . PHE A 1 93 ? -14.383 32 7.754 1 74.81 93 PHE A C 1
ATOM 708 O O . PHE A 1 93 ? -14.422 30.875 7.246 1 74.81 93 PHE A O 1
ATOM 715 N N . SER A 1 94 ? -14.453 33.062 7.078 1 77.62 94 SER A N 1
ATOM 716 C CA . SER A 1 94 ? -14.734 33.062 5.645 1 77.62 94 SER A CA 1
ATOM 717 C C . SER A 1 94 ? -13.484 32.688 4.84 1 77.62 94 SER A C 1
ATOM 719 O O . SER A 1 94 ? -13.586 32.312 3.68 1 77.62 94 SER A O 1
ATOM 721 N N . SER A 1 95 ? -12.328 32.875 5.527 1 85.19 95 SER A N 1
ATOM 722 C CA . SER A 1 95 ? -11.086 32.656 4.785 1 85.19 95 SER A CA 1
ATOM 723 C C . SER A 1 95 ? -10.656 31.203 4.824 1 85.19 95 SER A C 1
ATOM 725 O O . SER A 1 95 ? -9.734 30.797 4.105 1 85.19 95 SER A O 1
ATOM 727 N N . SER A 1 96 ? -11.32 30.406 5.566 1 91.81 96 SER A N 1
ATOM 728 C CA . SER A 1 96 ? -10.977 29 5.668 1 91.81 96 SER A CA 1
ATOM 729 C C . SER A 1 96 ? -11.672 28.172 4.586 1 91.81 96 SER A C 1
ATOM 731 O O . SER A 1 96 ? -12.82 28.453 4.227 1 91.81 96 SER A O 1
ATOM 733 N N . ILE A 1 97 ? -10.938 27.281 4.074 1 93.69 97 ILE A N 1
ATOM 734 C CA . ILE A 1 97 ? -11.461 26.375 3.055 1 93.69 97 ILE A CA 1
ATOM 735 C C . ILE A 1 97 ? -11.859 25.047 3.703 1 93.69 97 ILE A C 1
ATOM 737 O O . ILE A 1 97 ? -11.086 24.469 4.461 1 93.69 97 ILE A O 1
ATOM 741 N N . LYS A 1 98 ? -13.047 24.672 3.391 1 95.5 98 LYS A N 1
ATOM 742 C CA . LYS A 1 98 ? -13.539 23.406 3.924 1 95.5 98 LYS A CA 1
ATOM 743 C C . LYS A 1 98 ? -12.961 22.219 3.156 1 95.5 98 LYS A C 1
ATOM 745 O O . LYS A 1 98 ? -13.086 22.141 1.932 1 95.5 98 LYS A O 1
ATOM 750 N N . ILE A 1 99 ? -12.312 21.312 3.855 1 96.56 99 ILE A N 1
ATOM 751 C CA . ILE A 1 99 ? -11.797 20.094 3.252 1 96.56 99 ILE A CA 1
ATOM 752 C C . ILE A 1 99 ? -12.758 18.938 3.504 1 96.56 99 ILE A C 1
ATOM 754 O O . ILE A 1 99 ? -13.023 18.125 2.607 1 96.56 99 ILE A O 1
ATOM 758 N N . SER A 1 100 ? -13.227 18.875 4.719 1 96 100 SER A N 1
ATOM 759 C CA . SER A 1 100 ? -14.203 17.891 5.156 1 96 100 SER A CA 1
ATOM 760 C C . SER A 1 100 ? -15.148 18.469 6.203 1 96 100 SER A C 1
ATOM 762 O O . SER A 1 100 ? -15.062 19.641 6.543 1 96 100 SER A O 1
ATOM 764 N N . ASP A 1 101 ? -16.078 17.609 6.68 1 95.44 101 ASP A N 1
ATOM 765 C CA . ASP A 1 101 ? -17.031 18.062 7.691 1 95.44 101 ASP A CA 1
ATOM 766 C C . ASP A 1 101 ? -16.328 18.344 9.016 1 95.44 101 ASP A C 1
ATOM 768 O O . ASP A 1 101 ? -16.875 19.031 9.875 1 95.44 101 ASP A O 1
ATOM 772 N N . SER A 1 102 ? -15.094 17.891 9.109 1 97.06 102 SER A N 1
ATOM 773 C CA . SER A 1 102 ? -14.438 18 10.414 1 97.06 102 SER A CA 1
ATOM 774 C C . SER A 1 102 ? -13.141 18.781 10.312 1 97.06 102 SER A C 1
ATOM 776 O O . SER A 1 102 ? -12.477 19.031 11.32 1 97.06 102 SER A O 1
ATOM 778 N N . THR A 1 103 ? -12.797 19.203 9.07 1 97.5 103 THR A N 1
ATOM 779 C CA . THR A 1 103 ? -11.477 19.812 8.938 1 97.5 103 THR A CA 1
ATOM 780 C C . THR A 1 103 ? -11.508 20.922 7.902 1 97.5 103 THR A C 1
ATOM 782 O O . THR A 1 103 ? -12.047 20.766 6.805 1 97.5 103 THR A O 1
ATOM 785 N N . MET A 1 104 ? -11.008 22.062 8.258 1 97.12 104 MET A N 1
ATOM 786 C CA . MET A 1 104 ? -10.797 23.219 7.387 1 97.12 104 MET A CA 1
ATOM 787 C C . MET A 1 104 ? -9.32 23.609 7.352 1 97.12 104 MET A C 1
ATOM 789 O O . MET A 1 104 ? -8.562 23.25 8.25 1 97.12 104 MET A O 1
ATOM 793 N N . ILE A 1 105 ? -8.961 24.25 6.289 1 97.56 105 ILE A N 1
ATOM 794 C CA . ILE A 1 105 ? -7.59 24.75 6.168 1 97.56 105 ILE A CA 1
ATOM 795 C C . ILE A 1 105 ? -7.609 26.234 5.867 1 97.56 105 ILE A C 1
ATOM 797 O O . ILE A 1 105 ? -8.508 26.734 5.172 1 97.56 105 ILE A O 1
ATOM 801 N N . THR A 1 106 ? -6.621 26.984 6.383 1 96.25 106 THR A N 1
ATOM 802 C CA . THR A 1 106 ? -6.527 28.422 6.098 1 96.25 106 THR A CA 1
ATOM 803 C C . THR A 1 106 ? -5.078 28.891 6.168 1 96.25 106 THR A C 1
ATOM 805 O O . THR A 1 106 ? -4.23 28.219 6.766 1 96.25 106 THR A O 1
ATOM 808 N N . THR A 1 107 ? -4.836 29.969 5.477 1 92.31 107 THR A N 1
ATOM 809 C CA . THR A 1 107 ? -3.578 30.703 5.594 1 92.31 107 THR A CA 1
ATOM 810 C C . THR A 1 107 ? -3.803 32.062 6.238 1 92.31 107 THR A C 1
ATOM 812 O O . THR A 1 107 ? -2.879 32.875 6.324 1 92.31 107 THR A O 1
ATOM 815 N N . SER A 1 108 ? -4.941 32.219 6.742 1 88.31 108 SER A N 1
ATOM 816 C CA . SER A 1 108 ? -5.332 33.562 7.18 1 88.31 108 SER A CA 1
ATOM 817 C C . SER A 1 108 ? -4.738 33.906 8.539 1 88.31 108 SER A C 1
ATOM 819 O O . SER A 1 108 ? -4.73 33.062 9.445 1 88.31 108 SER A O 1
ATOM 821 N N . LYS A 1 109 ? -4.371 35.156 8.656 1 87.56 109 LYS A N 1
ATOM 822 C CA . LYS A 1 109 ? -3.852 35.656 9.922 1 87.56 109 LYS A CA 1
ATOM 823 C C . LYS A 1 109 ? -4.957 35.75 10.969 1 87.56 109 LYS A C 1
ATOM 825 O O . LYS A 1 109 ? -4.695 35.625 12.164 1 87.56 109 LYS A O 1
ATOM 830 N N . ASP A 1 110 ? -6.113 35.938 10.5 1 87 110 ASP A N 1
ATOM 831 C CA . ASP A 1 110 ? -7.238 36.125 11.406 1 87 110 ASP A CA 1
ATOM 832 C C . ASP A 1 110 ? -7.418 34.938 12.336 1 87 110 ASP A C 1
ATOM 834 O O . ASP A 1 110 ? -7.707 35.094 13.523 1 87 110 ASP A O 1
ATOM 838 N N . VAL A 1 111 ? -7.199 33.781 11.773 1 90.5 111 VAL A N 1
ATOM 839 C CA . VAL A 1 111 ? -7.348 32.594 12.578 1 90.5 111 VAL A CA 1
ATOM 840 C C . VAL A 1 111 ? -6.176 32.469 13.555 1 90.5 111 VAL A C 1
ATOM 842 O O . VAL A 1 111 ? -6.367 32.125 14.719 1 90.5 111 VAL A O 1
ATOM 845 N N . LEU A 1 112 ? -5.008 32.781 13.109 1 90.44 112 LEU A N 1
ATOM 846 C CA . LEU A 1 112 ? -3.828 32.75 13.969 1 90.44 112 LEU A CA 1
ATOM 847 C C . LEU A 1 112 ? -4.023 33.656 15.188 1 90.44 112 LEU A C 1
ATOM 849 O O . LEU A 1 112 ? -3.602 33.312 16.297 1 90.44 112 LEU A O 1
ATOM 853 N N . GLU A 1 113 ? -4.68 34.719 15.008 1 90.69 113 GLU A N 1
ATOM 854 C CA . GLU A 1 113 ? -4.902 35.688 16.062 1 90.69 113 GLU A CA 1
ATOM 855 C C . GLU A 1 113 ? -5.832 35.156 17.141 1 90.69 113 GLU A C 1
ATOM 857 O O . GLU A 1 113 ? -5.844 35.656 18.266 1 90.69 113 GLU A O 1
ATOM 862 N N . THR A 1 114 ? -6.594 34.219 16.734 1 92.12 114 THR A N 1
ATOM 863 C CA . THR A 1 114 ? -7.547 33.688 17.688 1 92.12 114 THR A CA 1
ATOM 864 C C . THR A 1 114 ? -6.887 32.656 18.594 1 92.12 114 THR A C 1
ATOM 866 O O . THR A 1 114 ? -7.434 32.281 19.641 1 92.12 114 THR A O 1
ATOM 869 N N . LEU A 1 115 ? -5.742 32.125 18.234 1 93.62 115 LEU A N 1
ATOM 870 C CA . LEU A 1 115 ? -5.098 31.078 19.016 1 93.62 115 LEU A CA 1
ATOM 871 C C . LEU A 1 115 ? -4.754 31.578 20.406 1 93.62 115 LEU A C 1
ATOM 873 O O . LEU A 1 115 ? -4.227 32.688 20.578 1 93.62 115 LEU A O 1
ATOM 877 N N . GLY A 1 116 ? -5.098 30.766 21.391 1 93.44 116 GLY A N 1
ATOM 878 C CA . GLY A 1 116 ? -4.871 31.141 22.781 1 93.44 116 GLY A CA 1
ATOM 879 C C . GLY A 1 116 ? -6.027 31.906 23.375 1 93.44 116 GLY A C 1
ATOM 880 O O . GLY A 1 116 ? -5.988 32.281 24.547 1 93.44 116 GLY A O 1
ATOM 881 N N . THR A 1 117 ? -6.977 32.25 22.562 1 93.19 117 THR A N 1
ATOM 882 C CA . THR A 1 117 ? -8.156 32.938 23.047 1 93.19 117 THR A CA 1
ATOM 883 C C . THR A 1 117 ? -9.375 32.031 23.047 1 93.19 117 THR A C 1
ATOM 885 O O . THR A 1 117 ? -9.312 30.891 22.547 1 93.19 117 THR A O 1
ATOM 888 N N . ALA A 1 118 ? -10.492 32.531 23.547 1 90.81 118 ALA A N 1
ATOM 889 C CA . ALA A 1 118 ? -11.734 31.766 23.578 1 90.81 118 ALA A CA 1
ATOM 890 C C . ALA A 1 118 ? -12.344 31.625 22.188 1 90.81 118 ALA A C 1
ATOM 892 O O . ALA A 1 118 ? -13.219 30.781 21.969 1 90.81 118 ALA A O 1
ATOM 893 N N . ARG A 1 119 ? -11.883 32.406 21.266 1 90 119 ARG A N 1
ATOM 894 C CA . ARG A 1 119 ? -12.453 32.438 19.922 1 90 119 ARG A CA 1
ATOM 895 C C . ARG A 1 119 ? -11.766 31.406 19.016 1 90 119 ARG A C 1
ATOM 897 O O . ARG A 1 119 ? -12.164 31.219 17.859 1 90 119 ARG A O 1
ATOM 904 N N . GLN A 1 120 ? -10.727 30.797 19.5 1 93 120 GLN A N 1
ATOM 905 C CA . GLN A 1 120 ? -10 29.859 18.656 1 93 120 GLN A CA 1
ATOM 906 C C . GLN A 1 120 ? -10.852 28.641 18.328 1 93 120 GLN A C 1
ATOM 908 O O . GLN A 1 120 ? -11.766 28.281 19.078 1 93 120 GLN A O 1
ATOM 913 N N . PRO A 1 121 ? -10.633 28.016 17.172 1 94.5 121 PRO A N 1
ATOM 914 C CA . PRO A 1 121 ? -11.305 26.734 16.906 1 94.5 121 PRO A CA 1
ATOM 915 C C . PRO A 1 121 ? -11.031 25.688 17.984 1 94.5 121 PRO A C 1
ATOM 917 O O . PRO A 1 121 ? -10.047 25.797 18.719 1 94.5 121 PRO A O 1
ATOM 920 N N . GLU A 1 122 ? -11.914 24.719 18.094 1 94.75 122 GLU A N 1
ATOM 921 C CA . GLU A 1 122 ? -11.797 23.688 19.109 1 94.75 122 GLU A CA 1
ATOM 922 C C . GLU A 1 122 ? -10.461 22.969 19.016 1 94.75 122 GLU A C 1
ATOM 924 O O . GLU A 1 122 ? -9.797 22.734 20.031 1 94.75 122 GLU A O 1
ATOM 929 N N . LYS A 1 123 ? -10.086 22.562 17.812 1 96.56 123 LYS A N 1
ATOM 930 C CA . LYS A 1 123 ? -8.812 21.906 17.562 1 96.56 123 LYS A CA 1
ATOM 931 C C . LYS A 1 123 ? -8.062 22.562 16.406 1 96.56 123 LYS A C 1
ATOM 933 O O . LYS A 1 123 ? -8.68 22.969 15.406 1 96.56 123 LYS A O 1
ATOM 938 N N . THR A 1 124 ? -6.742 22.656 16.609 1 96.5 124 THR A N 1
ATOM 939 C CA . THR A 1 124 ? -5.922 23.281 15.57 1 96.5 124 THR A CA 1
AT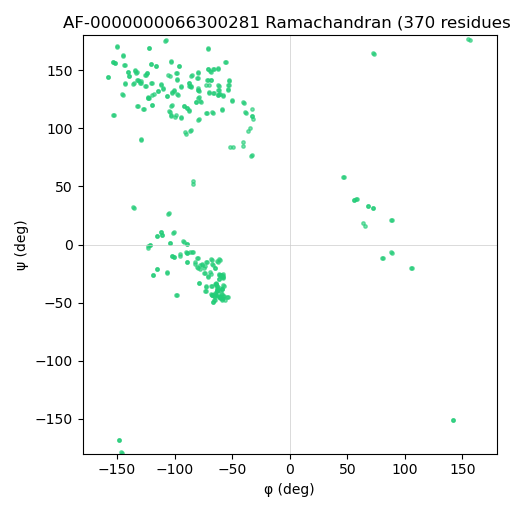OM 940 C C . THR A 1 124 ? -4.602 22.531 15.406 1 96.5 124 THR A C 1
ATOM 942 O O . THR A 1 124 ? -4.125 21.891 16.344 1 96.5 124 THR A O 1
ATOM 945 N N . LEU A 1 125 ? -4.062 22.516 14.203 1 98 125 LEU A N 1
ATOM 946 C CA . LEU A 1 125 ? -2.709 22.094 13.859 1 98 125 LEU A CA 1
ATOM 947 C C . LEU A 1 125 ? -2.033 23.125 12.961 1 98 125 LEU A C 1
ATOM 949 O O . LEU A 1 125 ? -2.555 23.453 11.891 1 98 125 LEU A O 1
ATOM 953 N N . VAL A 1 126 ? -0.939 23.672 13.445 1 97.81 126 VAL A N 1
ATOM 954 C CA . VAL A 1 126 ? -0.199 24.672 12.695 1 97.81 126 VAL A CA 1
ATOM 955 C C . VAL A 1 126 ? 1.009 24.031 12.016 1 97.81 126 VAL A C 1
ATOM 957 O O . VAL A 1 126 ? 1.707 23.219 12.625 1 97.81 126 VAL A O 1
ATOM 960 N N . SER A 1 127 ? 1.172 24.328 10.758 1 98.25 127 SER A N 1
ATOM 961 C CA . SER A 1 127 ? 2.293 23.781 9.992 1 98.25 127 SER A CA 1
ATOM 962 C C . SER A 1 127 ? 2.961 24.875 9.156 1 98.25 127 SER A C 1
ATOM 964 O O . SER A 1 127 ? 2.342 25.891 8.844 1 98.25 127 SER A O 1
ATOM 966 N N . LEU A 1 128 ? 4.285 24.672 8.961 1 97.69 128 LEU A N 1
ATOM 967 C CA . LEU A 1 128 ? 5.047 25.5 8.031 1 97.69 128 LEU A CA 1
ATOM 968 C C . LEU A 1 128 ? 5.484 24.672 6.816 1 97.69 128 LEU A C 1
ATOM 970 O O . LEU A 1 128 ? 5.941 23.547 6.965 1 97.69 128 LEU A O 1
ATOM 974 N N . GLY A 1 129 ? 5.352 25.297 5.641 1 97.69 129 GLY A N 1
ATOM 975 C CA . GLY A 1 129 ? 5.637 24.562 4.422 1 97.69 129 GLY A CA 1
ATOM 976 C C . GLY A 1 129 ? 4.57 23.531 4.082 1 97.69 129 GLY A C 1
ATOM 977 O O . GLY A 1 129 ? 3.658 23.297 4.879 1 97.69 129 GLY A O 1
ATOM 978 N N . TYR A 1 130 ? 4.602 23.062 2.881 1 98.44 130 TYR A N 1
ATOM 979 C CA . TYR A 1 130 ? 3.648 22.062 2.441 1 98.44 130 TYR A CA 1
ATOM 980 C C . TYR A 1 130 ? 4.293 21.078 1.461 1 98.44 130 TYR A C 1
ATOM 982 O O . TYR A 1 130 ? 5.426 21.297 1.021 1 98.44 130 TYR A O 1
ATOM 990 N N . SER A 1 131 ? 3.707 19.984 1.267 1 98.5 131 SER A N 1
ATOM 991 C CA . SER A 1 131 ? 4.09 19.016 0.257 1 98.5 131 SER A CA 1
ATOM 992 C C . SER A 1 131 ? 3.234 19.141 -0.998 1 98.5 131 SER A C 1
ATOM 994 O O . SER A 1 131 ? 2.041 19.438 -0.912 1 98.5 131 SER A O 1
ATOM 996 N N . SER A 1 132 ? 3.928 18.953 -2.092 1 98.25 132 SER A N 1
ATOM 997 C CA . SER A 1 132 ? 3.213 19.125 -3.352 1 98.25 132 SER A CA 1
ATOM 998 C C . SER A 1 132 ? 3.617 18.062 -4.367 1 98.25 132 SER A C 1
ATOM 1000 O O . SER A 1 132 ? 4.773 17.625 -4.395 1 98.25 132 SER A O 1
ATOM 1002 N N . TRP A 1 133 ? 2.678 17.625 -5.172 1 97.81 133 TRP A N 1
ATOM 1003 C CA . TRP A 1 133 ? 2.863 16.688 -6.262 1 97.81 133 TRP A CA 1
ATOM 1004 C C . TRP A 1 133 ? 2.354 17.266 -7.578 1 97.81 133 TRP A C 1
ATOM 1006 O O . TRP A 1 133 ? 1.307 17.906 -7.613 1 97.81 133 TRP A O 1
ATOM 1016 N N . GLU A 1 134 ? 3.094 17.078 -8.555 1 97.69 134 GLU A N 1
ATOM 1017 C CA . GLU A 1 134 ? 2.637 17.422 -9.898 1 97.69 134 GLU A CA 1
ATOM 1018 C C . GLU A 1 134 ? 1.554 16.469 -10.383 1 97.69 134 GLU A C 1
ATOM 1020 O O . GLU A 1 134 ? 1.301 15.438 -9.75 1 97.69 134 GLU A O 1
ATOM 1025 N N . LYS A 1 135 ? 0.924 16.906 -11.531 1 96.38 135 LYS A N 1
ATOM 1026 C CA . LYS A 1 135 ? -0.105 16.062 -12.141 1 96.38 135 LYS A CA 1
ATOM 1027 C C . LYS A 1 135 ? 0.391 14.633 -12.32 1 96.38 135 LYS A C 1
ATOM 1029 O O . LYS A 1 135 ? 1.432 14.406 -12.938 1 96.38 135 LYS A O 1
ATOM 1034 N N . GLY A 1 136 ? -0.305 13.695 -11.773 1 94.44 136 GLY A N 1
ATOM 1035 C CA . GLY A 1 136 ? -0.017 12.281 -11.969 1 94.44 136 GLY A CA 1
ATOM 1036 C C . GLY A 1 136 ? 1.106 11.773 -11.086 1 94.44 136 GLY A C 1
ATOM 1037 O O . GLY A 1 136 ? 1.316 10.57 -10.969 1 94.44 136 GLY A O 1
ATOM 1038 N N . GLN A 1 137 ? 1.836 12.625 -10.445 1 96 137 GLN A N 1
ATOM 1039 C CA . GLN A 1 137 ? 3.01 12.25 -9.664 1 96 137 GLN A CA 1
ATOM 1040 C C . GLN A 1 137 ? 2.617 11.414 -8.445 1 96 137 GLN A C 1
ATOM 1042 O O . GLN A 1 137 ? 3.209 10.367 -8.195 1 96 137 GLN A O 1
ATOM 1047 N N . LEU A 1 138 ? 1.653 11.906 -7.73 1 96.62 138 LEU A N 1
ATOM 1048 C CA . LEU A 1 138 ? 1.228 11.195 -6.527 1 96.62 138 LEU A CA 1
ATOM 1049 C C . LEU A 1 138 ? 0.734 9.797 -6.867 1 96.62 138 LEU A C 1
ATOM 1051 O O . LEU A 1 138 ? 1.105 8.828 -6.207 1 96.62 138 LEU A O 1
ATOM 1055 N N . GLU A 1 139 ? -0.086 9.648 -7.887 1 94.69 139 GLU A N 1
ATOM 1056 C CA . GLU A 1 139 ? -0.577 8.344 -8.328 1 94.69 139 GLU A CA 1
ATOM 1057 C C . GLU A 1 139 ? 0.578 7.41 -8.68 1 94.69 139 GLU A C 1
ATOM 1059 O O . GLU A 1 139 ? 0.55 6.227 -8.336 1 94.69 139 GLU A O 1
ATOM 1064 N N . ARG A 1 140 ? 1.523 7.941 -9.383 1 94.12 140 ARG A N 1
ATOM 1065 C CA . ARG A 1 140 ? 2.693 7.145 -9.742 1 94.12 140 ARG A CA 1
ATOM 1066 C C . ARG A 1 140 ? 3.43 6.66 -8.492 1 94.12 140 ARG A C 1
ATOM 1068 O O . ARG A 1 140 ? 3.85 5.504 -8.422 1 94.12 140 ARG A O 1
ATOM 1075 N N . GLU A 1 141 ? 3.594 7.555 -7.574 1 94.94 141 GLU A N 1
ATOM 1076 C CA . GLU A 1 141 ? 4.281 7.184 -6.34 1 94.94 141 GLU A CA 1
ATOM 1077 C C . GLU A 1 141 ? 3.51 6.109 -5.578 1 94.94 141 GLU A C 1
ATOM 1079 O O . GLU A 1 141 ? 4.109 5.23 -4.961 1 94.94 141 GLU A O 1
ATOM 1084 N N . ILE A 1 142 ? 2.232 6.199 -5.543 1 94.19 142 ILE A N 1
ATOM 1085 C CA . ILE A 1 142 ? 1.413 5.184 -4.895 1 94.19 142 ILE A CA 1
ATOM 1086 C C . ILE A 1 142 ? 1.607 3.838 -5.594 1 94.19 142 ILE A C 1
ATOM 1088 O O . ILE A 1 142 ? 1.806 2.812 -4.938 1 94.19 142 ILE A O 1
ATOM 1092 N N . LEU A 1 143 ? 1.586 3.883 -6.898 1 91.25 143 LEU A N 1
ATOM 1093 C CA . LEU A 1 143 ? 1.77 2.668 -7.688 1 91.25 143 LEU A CA 1
ATOM 1094 C C . LEU A 1 143 ? 3.139 2.051 -7.422 1 91.25 143 LEU A C 1
ATOM 1096 O O . LEU A 1 143 ? 3.295 0.829 -7.488 1 91.25 143 LEU A O 1
ATOM 1100 N N . GLU A 1 144 ? 4.023 2.848 -7.043 1 91.38 144 GLU A N 1
ATOM 1101 C CA . GLU A 1 144 ? 5.387 2.404 -6.762 1 91.38 144 GLU A CA 1
ATOM 1102 C C . GLU A 1 144 ? 5.555 2.041 -5.289 1 91.38 144 GLU A C 1
ATOM 1104 O O . GLU A 1 144 ? 6.676 1.812 -4.824 1 91.38 144 GLU A O 1
ATOM 1109 N N . ASN A 1 145 ? 4.531 2.113 -4.523 1 90.06 145 ASN A N 1
ATOM 1110 C CA . ASN A 1 145 ? 4.473 1.701 -3.125 1 90.06 145 ASN A CA 1
ATOM 1111 C C . ASN A 1 145 ? 5.234 2.666 -2.223 1 90.06 145 ASN A C 1
ATOM 1113 O O . ASN A 1 145 ? 5.871 2.246 -1.254 1 90.06 145 ASN A O 1
ATOM 1117 N N . SER A 1 146 ? 5.23 3.885 -2.629 1 94.12 146 SER A N 1
ATOM 1118 C CA . SER A 1 146 ? 5.824 4.887 -1.748 1 94.12 146 SER A CA 1
ATOM 1119 C C . SER A 1 146 ? 4.875 5.262 -0.616 1 94.12 146 SER A C 1
ATOM 1121 O O . SER A 1 146 ? 5.316 5.582 0.49 1 94.12 146 SER A O 1
ATOM 1123 N N . TRP A 1 147 ? 3.572 5.215 -1.006 1 95.69 147 TRP A N 1
ATOM 1124 C CA . TRP A 1 147 ? 2.545 5.652 -0.068 1 95.69 147 TRP A CA 1
ATOM 1125 C C . TRP A 1 147 ? 1.405 4.645 0.007 1 95.69 147 TRP A C 1
ATOM 1127 O O . TRP A 1 147 ? 0.986 4.094 -1.016 1 95.69 147 TRP A O 1
ATOM 1137 N N . LEU A 1 148 ? 0.922 4.48 1.211 1 94.38 148 LEU A N 1
ATOM 1138 C CA . LEU A 1 148 ? -0.425 3.953 1.399 1 94.38 148 LEU A CA 1
ATOM 1139 C C . LEU A 1 148 ? -1.43 5.086 1.593 1 94.38 148 LEU A C 1
ATOM 1141 O O . LEU A 1 148 ? -1.061 6.18 2.02 1 94.38 148 LEU A O 1
ATOM 1145 N N . THR A 1 149 ? -2.641 4.809 1.237 1 95.81 149 THR A N 1
ATOM 1146 C CA . THR A 1 149 ? -3.662 5.84 1.395 1 95.81 149 THR A CA 1
ATOM 1147 C C . THR A 1 149 ? -4.82 5.324 2.244 1 95.81 149 THR A C 1
ATOM 1149 O O . THR A 1 149 ? -5.152 4.141 2.201 1 95.81 149 THR A O 1
ATOM 1152 N N . VAL A 1 150 ? -5.438 6.254 3.006 1 95.31 150 VAL A N 1
ATOM 1153 C CA . VAL A 1 150 ? -6.617 5.93 3.797 1 95.31 150 VAL A CA 1
ATOM 1154 C C . VAL A 1 150 ? -7.402 7.203 4.102 1 95.31 150 VAL A C 1
ATOM 1156 O O . VAL A 1 150 ? -6.824 8.289 4.199 1 95.31 150 VAL A O 1
ATOM 1159 N N . GLU A 1 151 ? -8.648 7.07 4.121 1 96 151 GLU A N 1
ATOM 1160 C CA . GLU A 1 151 ? -9.453 8.234 4.504 1 96 151 GLU A CA 1
ATOM 1161 C C . GLU A 1 151 ? -8.992 8.797 5.848 1 96 151 GLU A C 1
ATOM 1163 O O . GLU A 1 151 ? -8.766 8.047 6.797 1 96 151 GLU A O 1
ATOM 1168 N N . ALA A 1 152 ? -8.914 10.055 5.906 1 97.88 152 ALA A N 1
ATOM 1169 C CA . ALA A 1 152 ? -8.383 10.711 7.098 1 97.88 152 ALA A CA 1
ATOM 1170 C C . ALA A 1 152 ? -9.438 10.789 8.195 1 97.88 152 ALA A C 1
ATOM 1172 O O . ALA A 1 152 ? -10.633 10.859 7.91 1 97.88 152 ALA A O 1
ATOM 1173 N N . THR A 1 153 ? -8.961 10.742 9.422 1 97.56 153 THR A N 1
ATOM 1174 C CA . THR A 1 153 ? -9.812 11 10.578 1 97.56 153 THR A CA 1
ATOM 1175 C C . THR A 1 153 ? -9.281 12.18 11.391 1 97.56 153 THR A C 1
ATOM 1177 O O . THR A 1 153 ? -8.07 12.32 11.57 1 97.56 153 THR A O 1
ATOM 1180 N N . PRO A 1 154 ? -10.219 12.992 11.836 1 97.62 154 PRO A N 1
ATOM 1181 C CA . PRO A 1 154 ? -9.758 14.133 12.633 1 97.62 154 PRO A CA 1
ATOM 1182 C C . PRO A 1 154 ? -9.023 13.711 13.906 1 97.62 154 PRO A C 1
ATOM 1184 O O . PRO A 1 154 ? -8.156 14.438 14.391 1 97.62 154 PRO A O 1
ATOM 1187 N N . GLN A 1 155 ? -9.336 12.531 14.414 1 98.06 155 GLN A N 1
ATOM 1188 C CA . GLN A 1 155 ? -8.703 12.023 15.625 1 98.06 155 GLN A CA 1
ATOM 1189 C C . GLN A 1 155 ? -7.191 11.914 15.453 1 98.06 155 GLN A C 1
ATOM 1191 O O . GLN A 1 155 ? -6.43 12.312 16.344 1 98.06 155 GLN A O 1
ATOM 1196 N 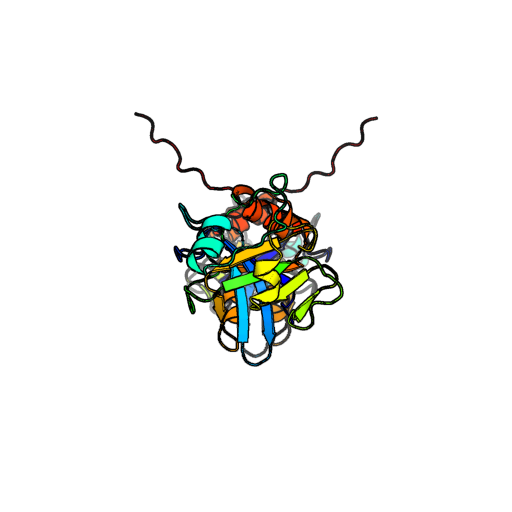N . ILE A 1 156 ? -6.785 11.445 14.328 1 98.38 156 ILE A N 1
ATOM 1197 C CA . ILE A 1 156 ? -5.355 11.281 14.086 1 98.38 156 ILE A CA 1
ATOM 1198 C C . ILE A 1 156 ? -4.707 12.656 13.891 1 98.38 156 ILE A C 1
ATOM 1200 O O . ILE A 1 156 ? -3.582 12.883 14.344 1 98.38 156 ILE A O 1
ATOM 1204 N N . ILE A 1 157 ? -5.379 13.586 13.266 1 98.62 157 ILE A N 1
ATOM 1205 C CA . ILE A 1 157 ? -4.855 14.914 12.984 1 98.62 157 ILE A CA 1
ATOM 1206 C C . ILE A 1 157 ? -4.691 15.695 14.289 1 98.62 157 ILE A C 1
ATOM 1208 O O . ILE A 1 157 ? -3.648 16.312 14.523 1 98.62 157 ILE A O 1
ATOM 1212 N N . PHE A 1 158 ? -5.727 15.594 15.227 1 98.06 158 PHE A N 1
ATOM 1213 C CA . PHE A 1 158 ? -5.809 16.594 16.281 1 98.06 158 PHE A CA 1
ATOM 1214 C C . PHE A 1 158 ? -5.578 15.953 17.656 1 98.06 158 PHE A C 1
ATOM 1216 O O . PHE A 1 158 ? -5.184 16.641 18.594 1 98.06 158 PHE A O 1
ATOM 1223 N N . ASP A 1 159 ? -5.777 14.609 17.766 1 97.94 159 ASP A N 1
ATOM 1224 C CA . ASP A 1 159 ? -5.855 14.047 19.109 1 97.94 159 ASP A CA 1
ATOM 1225 C C . ASP A 1 159 ? -4.746 13.023 19.344 1 97.94 159 ASP A C 1
ATOM 1227 O O . ASP A 1 159 ? -4.336 12.797 20.484 1 97.94 159 ASP A O 1
ATOM 1231 N N . THR A 1 160 ? -4.266 12.422 18.312 1 98.31 160 THR A N 1
ATOM 1232 C CA . THR A 1 160 ? -3.26 11.375 18.453 1 98.31 160 THR A CA 1
ATOM 1233 C C . THR A 1 160 ? -1.876 11.984 18.672 1 98.31 160 THR A C 1
ATOM 1235 O O . THR A 1 160 ? -1.49 12.93 17.984 1 98.31 160 THR A O 1
ATOM 1238 N N . PRO A 1 161 ? -1.128 11.422 19.672 1 98.12 161 PRO A N 1
ATOM 1239 C CA . PRO A 1 161 ? 0.25 11.891 19.828 1 98.12 161 PRO A CA 1
ATOM 1240 C C . PRO A 1 161 ? 1.054 11.812 18.531 1 98.12 161 PRO A C 1
ATOM 1242 O O . PRO A 1 161 ? 0.904 10.852 17.766 1 98.12 161 PRO A O 1
ATOM 1245 N N . ILE A 1 162 ? 1.862 12.781 18.281 1 97.94 162 ILE A N 1
ATOM 1246 C CA . ILE A 1 162 ? 2.58 12.969 17.031 1 97.94 162 ILE A CA 1
ATOM 1247 C C . ILE A 1 162 ? 3.357 11.703 16.688 1 97.94 162 ILE A C 1
ATOM 1249 O O . ILE A 1 162 ? 3.281 11.203 15.555 1 97.94 162 ILE A O 1
ATOM 1253 N N . ALA A 1 163 ? 4.047 11.109 17.641 1 96.38 163 ALA A N 1
ATOM 1254 C CA . ALA A 1 163 ? 4.926 9.961 17.438 1 96.38 163 ALA A CA 1
ATOM 1255 C C . ALA A 1 163 ? 4.129 8.719 17.047 1 96.38 163 ALA A C 1
ATOM 1257 O O . ALA A 1 163 ? 4.68 7.77 16.484 1 96.38 163 ALA A O 1
ATOM 1258 N N . GLU A 1 164 ? 2.836 8.758 17.281 1 97.25 164 GLU A N 1
ATOM 1259 C CA . GLU A 1 164 ? 2.012 7.574 17.062 1 97.25 164 GLU A CA 1
ATOM 1260 C C . GLU A 1 164 ? 1.228 7.68 15.766 1 97.25 164 GLU A C 1
ATOM 1262 O O . GLU A 1 164 ? 0.622 6.703 15.312 1 97.25 164 GLU A O 1
ATOM 1267 N N . ARG A 1 165 ? 1.219 8.797 15.172 1 98.25 165 ARG A N 1
ATOM 1268 C CA . ARG A 1 165 ? 0.305 9.07 14.07 1 98.25 165 ARG A CA 1
ATOM 1269 C C . ARG A 1 165 ? 0.607 8.164 12.875 1 98.25 165 ARG A C 1
ATOM 1271 O O . ARG A 1 165 ? -0.308 7.715 12.18 1 98.25 165 ARG A O 1
ATOM 1278 N N . TRP A 1 166 ? 1.897 7.859 12.688 1 96.88 166 TRP A N 1
ATOM 1279 C CA . TRP A 1 166 ? 2.277 6.996 11.57 1 96.88 166 TRP A CA 1
ATOM 1280 C C . TRP A 1 166 ? 1.717 5.59 11.758 1 96.88 166 TRP A C 1
ATOM 1282 O O . TRP A 1 166 ? 1.044 5.062 10.867 1 96.88 166 TRP A O 1
ATOM 1292 N N . HIS A 1 167 ? 1.888 5.086 12.883 1 94.38 167 HIS A N 1
ATOM 1293 C CA . HIS A 1 167 ? 1.398 3.746 13.195 1 94.38 167 HIS A CA 1
ATOM 1294 C C . HIS A 1 167 ? -0.126 3.711 13.219 1 94.38 167 HIS A C 1
ATOM 1296 O O . HIS A 1 167 ? -0.74 2.791 12.68 1 94.38 167 HIS A O 1
ATOM 1302 N N . LYS A 1 168 ? -0.72 4.703 13.82 1 96.19 168 LYS A N 1
ATOM 1303 C CA . LYS A 1 168 ? -2.172 4.73 13.969 1 96.19 168 LYS A CA 1
ATOM 1304 C C . LYS A 1 168 ? -2.861 4.902 12.617 1 96.19 168 LYS A C 1
ATOM 1306 O O . LYS A 1 168 ? -3.941 4.352 12.391 1 96.19 168 LYS A O 1
ATOM 1311 N N . ALA A 1 169 ? -2.252 5.668 11.734 1 96.75 169 ALA A N 1
ATOM 1312 C CA . ALA A 1 169 ? -2.801 5.801 10.391 1 96.75 169 ALA A CA 1
ATOM 1313 C C . ALA A 1 169 ? -2.779 4.469 9.648 1 96.75 169 ALA A C 1
ATOM 1315 O O . ALA A 1 169 ? -3.76 4.09 9.008 1 96.75 169 ALA A O 1
ATOM 1316 N N . ALA A 1 170 ? -1.675 3.752 9.766 1 93.38 170 ALA A N 1
ATOM 1317 C CA . ALA A 1 170 ? -1.539 2.449 9.117 1 93.38 170 ALA A CA 1
ATOM 1318 C C . ALA A 1 170 ? -2.553 1.453 9.672 1 93.38 170 ALA A C 1
ATOM 1320 O O . ALA A 1 170 ? -3.082 0.621 8.93 1 93.38 170 ALA A O 1
ATOM 1321 N N . GLU A 1 171 ? -2.799 1.588 10.953 1 91.5 171 GLU A N 1
ATOM 1322 C CA . GLU A 1 171 ? -3.752 0.699 11.617 1 91.5 171 GLU A CA 1
ATOM 1323 C C . GLU A 1 171 ? -5.145 0.839 11.008 1 91.5 171 GLU A C 1
ATOM 1325 O O . GLU A 1 171 ? -5.93 -0.113 11.008 1 91.5 171 GLU A O 1
ATOM 1330 N N . LEU A 1 172 ? -5.469 1.989 10.508 1 91.38 172 LEU A N 1
ATOM 1331 C CA . LEU A 1 172 ? -6.785 2.232 9.922 1 91.38 172 LEU A CA 1
ATOM 1332 C C . LEU A 1 172 ? -7.055 1.267 8.773 1 91.38 172 LEU A C 1
ATOM 1334 O O . LEU A 1 172 ? -8.211 0.941 8.492 1 91.38 172 LEU A O 1
ATOM 1338 N N . ILE A 1 173 ? -5.98 0.757 8.117 1 88.94 173 ILE A N 1
ATOM 1339 C CA . ILE A 1 173 ? -6.168 -0.152 6.988 1 88.94 173 ILE A CA 1
ATOM 1340 C C . ILE A 1 173 ? -5.715 -1.557 7.379 1 88.94 173 ILE A C 1
ATOM 1342 O O . ILE A 1 173 ? -5.449 -2.393 6.512 1 88.94 173 ILE A O 1
ATOM 1346 N N . GLY A 1 174 ? -5.406 -1.751 8.648 1 85.06 174 GLY A N 1
ATOM 1347 C CA . GLY A 1 174 ? -5.121 -3.082 9.164 1 85.06 174 GLY A CA 1
ATOM 1348 C C . GLY A 1 174 ? -3.66 -3.469 9.039 1 85.06 174 GLY A C 1
ATOM 1349 O O . GLY A 1 174 ? -3.33 -4.656 8.961 1 85.06 174 GLY A O 1
ATOM 1350 N N . ILE A 1 175 ? -2.807 -2.537 8.922 1 86.88 175 ILE A N 1
ATOM 1351 C CA . ILE A 1 175 ? -1.384 -2.799 8.734 1 86.88 175 ILE A CA 1
ATOM 1352 C C . ILE A 1 175 ? -0.621 -2.393 10 1 86.88 175 ILE A C 1
ATOM 1354 O O . ILE A 1 175 ? -0.904 -1.351 10.594 1 86.88 175 ILE A O 1
ATOM 1358 N N . ASP A 1 176 ? 0.214 -3.258 10.359 1 84.75 176 ASP A N 1
ATOM 1359 C CA . ASP A 1 176 ? 1.187 -2.918 11.398 1 84.75 176 ASP A CA 1
ATOM 1360 C C . ASP A 1 176 ? 2.561 -2.648 10.789 1 84.75 176 ASP A C 1
ATOM 1362 O O . ASP A 1 176 ? 3.154 -3.529 10.164 1 84.75 176 ASP A O 1
ATOM 1366 N N . ILE A 1 177 ? 2.914 -1.465 10.844 1 78.25 177 ILE A N 1
ATOM 1367 C CA . ILE A 1 177 ? 4.223 -1.1 10.312 1 78.25 177 ILE A CA 1
ATOM 1368 C C . ILE A 1 177 ? 5.277 -1.208 11.414 1 78.25 177 ILE A C 1
ATOM 1370 O O . ILE A 1 177 ? 5.074 -0.722 12.531 1 78.25 177 ILE A O 1
ATOM 1374 N N . HIS A 1 178 ? 6.066 -2.492 11.523 1 61.78 178 HIS A N 1
ATOM 1375 C CA . HIS A 1 178 ? 7.09 -2.703 12.547 1 61.78 178 HIS A CA 1
ATOM 1376 C C . HIS A 1 178 ? 8.344 -1.885 12.25 1 61.78 178 HIS A C 1
ATOM 1378 O O . HIS A 1 178 ? 8.688 -1.674 11.086 1 61.78 178 HIS A O 1
ATOM 1384 N N . THR A 1 179 ? 8.617 -0.902 13.102 1 50.03 179 THR A N 1
ATOM 1385 C CA . THR A 1 179 ? 9.969 -0.357 13.023 1 50.03 179 THR A CA 1
ATOM 1386 C C . THR A 1 179 ? 11.008 -1.477 13.031 1 50.03 179 THR A C 1
ATOM 1388 O O . THR A 1 179 ? 10.977 -2.352 13.898 1 50.03 179 THR A O 1
ATOM 1391 N N . ILE A 1 180 ? 11.328 -2.07 12.008 1 41.44 180 ILE A N 1
ATOM 1392 C CA . ILE A 1 180 ? 12.531 -2.883 12.125 1 41.44 180 ILE A CA 1
ATOM 1393 C C . ILE A 1 180 ? 13.5 -2.23 13.102 1 41.44 180 ILE A C 1
ATOM 1395 O O . ILE A 1 180 ? 13.961 -1.108 12.875 1 41.44 180 ILE A O 1
ATOM 1399 N N . SER A 1 181 ? 13.289 -2.328 14.391 1 37.12 181 SER A N 1
ATOM 1400 C CA . SER A 1 181 ? 14.344 -1.888 15.297 1 37.12 181 SER A CA 1
ATOM 1401 C C . SER A 1 181 ? 15.719 -2.275 14.781 1 37.12 181 SER A C 1
ATOM 1403 O O . SER A 1 181 ? 15.914 -3.387 14.281 1 37.12 181 SER A O 1
ATOM 1405 N N . PRO A 1 182 ? 16.672 -1.343 14.539 1 36.28 182 PRO A N 1
ATOM 1406 C CA . PRO A 1 182 ? 18.062 -1.782 14.422 1 36.28 182 PRO A CA 1
ATOM 1407 C C . PRO A 1 182 ? 18.391 -2.947 15.352 1 36.28 182 PRO A C 1
ATOM 1409 O O . PRO A 1 182 ? 18 -2.945 16.516 1 36.28 182 PRO A O 1
ATOM 1412 N N . THR A 1 183 ? 18.453 -4.125 14.992 1 33.12 183 THR A N 1
ATOM 1413 C CA . THR A 1 183 ? 19.141 -5.16 15.766 1 33.12 183 THR A CA 1
ATOM 1414 C C . THR A 1 183 ? 20.406 -4.609 16.391 1 33.12 183 THR A C 1
ATOM 1416 O O . THR A 1 183 ? 21.25 -4.027 15.711 1 33.12 183 THR A O 1
ATOM 1419 N N . ALA A 1 184 ? 20.672 -4.418 17.891 1 30.81 184 ALA A N 1
ATOM 1420 C CA . ALA A 1 184 ? 21.859 -4.387 18.75 1 30.81 184 ALA A CA 1
ATOM 1421 C C . ALA A 1 184 ? 22.859 -5.457 18.328 1 30.81 184 ALA A C 1
ATOM 1423 O O . ALA A 1 184 ? 22.547 -6.648 18.312 1 30.81 184 ALA A O 1
ATOM 1424 N N . GLY A 1 185 ? 23.781 -5.266 17.438 1 25.73 185 GLY A N 1
ATOM 1425 C CA . GLY A 1 185 ? 25.062 -5.965 17.562 1 25.73 185 GLY A CA 1
ATOM 1426 C C . GLY A 1 185 ? 25.469 -6.184 19.016 1 25.73 185 GLY A C 1
ATOM 1427 O O . GLY A 1 185 ? 25.25 -5.32 19.859 1 25.73 185 GLY A O 1
ATOM 1428 N N . HIS A 1 186 ? 25.469 -7.461 19.562 1 27.72 186 HIS A N 1
ATOM 1429 C CA . HIS A 1 186 ? 26.297 -7.867 20.703 1 27.72 186 HIS A CA 1
ATOM 1430 C C . HIS A 1 186 ? 27.625 -7.133 20.719 1 27.72 186 HIS A C 1
ATOM 1432 O O . HIS A 1 186 ? 28.359 -7.156 19.719 1 27.72 186 HIS A O 1
ATOM 1438 N N . ALA A 1 187 ? 27.828 -6.262 21.656 1 20.91 187 ALA A N 1
ATOM 1439 C CA . ALA A 1 187 ? 29.156 -6.223 22.234 1 20.91 187 ALA A CA 1
ATOM 1440 C C . ALA A 1 187 ? 29.484 -7.523 22.984 1 20.91 187 ALA A C 1
ATOM 1442 O O . ALA A 1 187 ? 28.594 -8.133 23.578 1 20.91 187 ALA A O 1
ATOM 1443 N N . MET B 1 1 ? 4.492 2.086 -15.422 1 76.94 1 MET B N 1
ATOM 1444 C CA . MET B 1 1 ? 4.906 1.086 -14.445 1 76.94 1 MET B CA 1
ATOM 1445 C C . MET B 1 1 ? 4.609 -0.323 -14.945 1 76.94 1 MET B C 1
ATOM 1447 O O . MET B 1 1 ? 3.561 -0.564 -15.547 1 76.94 1 MET B O 1
ATOM 1451 N N . ASN B 1 2 ? 5.613 -1.198 -15.055 1 90.75 2 ASN B N 1
ATOM 1452 C CA . ASN B 1 2 ? 5.453 -2.586 -15.469 1 90.75 2 ASN B CA 1
ATOM 1453 C C . ASN B 1 2 ? 5.516 -3.541 -14.281 1 90.75 2 ASN B C 1
ATOM 1455 O O . ASN B 1 2 ? 6.504 -3.562 -13.555 1 90.75 2 ASN B O 1
ATOM 1459 N N . LEU B 1 3 ? 4.457 -4.273 -14.07 1 96.06 3 LEU B N 1
ATOM 1460 C CA . LEU B 1 3 ? 4.336 -5.109 -12.883 1 96.06 3 LEU B CA 1
ATOM 1461 C C . LEU B 1 3 ? 4.641 -6.566 -13.203 1 96.06 3 LEU B C 1
ATOM 1463 O O . LEU B 1 3 ? 4.395 -7.453 -12.391 1 96.06 3 LEU B O 1
ATOM 1467 N N . LEU B 1 4 ? 5.184 -6.855 -14.445 1 96.94 4 LEU B N 1
ATOM 1468 C CA . LEU B 1 4 ? 5.676 -8.195 -14.742 1 96.94 4 LEU B CA 1
ATOM 1469 C C . LEU B 1 4 ? 6.684 -8.648 -13.695 1 96.94 4 LEU B C 1
ATOM 1471 O O . LEU B 1 4 ? 7.551 -7.879 -13.281 1 96.94 4 LEU B O 1
ATOM 1475 N N . ASN B 1 5 ? 6.508 -9.914 -13.203 1 98.12 5 ASN B N 1
ATOM 1476 C CA . ASN B 1 5 ? 7.406 -10.508 -12.219 1 98.12 5 ASN B CA 1
ATOM 1477 C C . ASN B 1 5 ? 7.289 -9.805 -10.867 1 98.12 5 ASN B C 1
ATOM 1479 O O . ASN B 1 5 ? 8.281 -9.648 -10.156 1 98.12 5 ASN B O 1
ATOM 1483 N N . HIS B 1 6 ? 6.102 -9.336 -10.531 1 98.31 6 HIS B N 1
ATOM 1484 C CA . HIS B 1 6 ? 5.812 -8.789 -9.211 1 98.31 6 HIS B CA 1
ATOM 1485 C C . HIS B 1 6 ? 4.766 -9.625 -8.484 1 98.31 6 HIS B C 1
ATOM 1487 O O . HIS B 1 6 ? 4 -10.359 -9.117 1 98.31 6 HIS B O 1
ATOM 1493 N N . PHE B 1 7 ? 4.867 -9.547 -7.191 1 98.56 7 PHE B N 1
ATOM 1494 C CA . PHE B 1 7 ? 3.752 -10.023 -6.383 1 98.56 7 PHE B CA 1
ATOM 1495 C C . PHE B 1 7 ? 2.721 -8.922 -6.176 1 98.56 7 PHE B C 1
ATOM 1497 O O . PHE B 1 7 ? 3.08 -7.766 -5.953 1 98.56 7 PHE B O 1
ATOM 1504 N N . LEU B 1 8 ? 1.46 -9.227 -6.297 1 98.38 8 LEU B N 1
ATOM 1505 C CA . LEU B 1 8 ? 0.365 -8.492 -5.676 1 98.38 8 LEU B CA 1
ATOM 1506 C C . LEU B 1 8 ? 0.02 -9.078 -4.312 1 98.38 8 LEU B C 1
ATOM 1508 O O . LEU B 1 8 ? -0.319 -10.258 -4.207 1 98.38 8 LEU B O 1
ATOM 1512 N N . ILE B 1 9 ? 0.148 -8.297 -3.297 1 96.75 9 ILE B N 1
ATOM 1513 C CA . ILE B 1 9 ? -0.131 -8.727 -1.932 1 96.75 9 ILE B CA 1
ATOM 1514 C C . ILE B 1 9 ? -1.469 -8.156 -1.473 1 96.75 9 ILE B C 1
ATOM 1516 O O . ILE B 1 9 ? -1.617 -6.938 -1.345 1 96.75 9 ILE B O 1
ATOM 1520 N N . ALA B 1 10 ? -2.426 -9.023 -1.243 1 96.81 10 ALA B N 1
ATOM 1521 C CA . ALA B 1 10 ? -3.758 -8.562 -0.855 1 96.81 10 ALA B CA 1
ATOM 1522 C C . ALA B 1 10 ? -3.713 -7.809 0.469 1 96.81 10 ALA B C 1
ATOM 1524 O O . ALA B 1 10 ? -3.131 -8.289 1.445 1 96.81 10 ALA B O 1
ATOM 1525 N N . MET B 1 11 ? -4.277 -6.668 0.407 1 93.94 11 MET B N 1
ATOM 1526 C CA . MET B 1 11 ? -4.41 -5.902 1.644 1 93.94 11 MET B CA 1
ATOM 1527 C C . MET B 1 11 ? -5.438 -6.543 2.572 1 93.94 11 MET B C 1
ATOM 1529 O O . MET B 1 11 ? -6.395 -7.168 2.109 1 93.94 11 MET B O 1
ATOM 1533 N N . PRO B 1 12 ? -5.242 -6.344 3.91 1 90.75 12 PRO B N 1
ATOM 1534 C CA . PRO B 1 12 ? -6.191 -6.93 4.859 1 90.75 12 PRO B CA 1
ATOM 1535 C C . PRO B 1 12 ? -7.625 -6.457 4.629 1 90.75 12 PRO B C 1
ATOM 1537 O O . PRO B 1 12 ? -8.578 -7.184 4.926 1 90.75 12 PRO B O 1
ATOM 1540 N N . SER B 1 13 ? -7.758 -5.273 4.086 1 86.94 13 SER B N 1
ATOM 1541 C CA . SER B 1 13 ? -9.078 -4.68 3.891 1 86.94 13 SER B CA 1
ATOM 1542 C C . SER B 1 13 ? -9.766 -5.25 2.656 1 86.94 13 SER B C 1
ATOM 1544 O O . SER B 1 13 ? -10.961 -5.027 2.445 1 86.94 13 SER B O 1
ATOM 1546 N N . LEU B 1 14 ? -9.008 -5.98 1.828 1 90.38 14 LEU B N 1
ATOM 1547 C CA . LEU B 1 14 ? -9.602 -6.578 0.637 1 90.38 14 LEU B CA 1
ATOM 1548 C C . LEU B 1 14 ? -10.609 -7.66 1.014 1 90.38 14 LEU B C 1
ATOM 1550 O O . LEU B 1 14 ? -10.242 -8.656 1.642 1 90.38 14 LEU B O 1
ATOM 1554 N N . SER B 1 15 ? -11.812 -7.445 0.745 1 86.44 15 SER B N 1
ATOM 1555 C CA . SER B 1 15 ? -12.891 -8.281 1.255 1 86.44 15 SER B CA 1
ATOM 1556 C C . SER B 1 15 ? -13.281 -9.352 0.241 1 86.44 15 SER B C 1
ATOM 1558 O O . SER B 1 15 ? -14.062 -10.258 0.556 1 86.44 15 SER B O 1
ATOM 1560 N N . ASP B 1 16 ? -12.805 -9.32 -0.98 1 91 16 ASP B N 1
ATOM 1561 C CA . ASP B 1 16 ? -13.094 -10.352 -1.972 1 91 16 ASP B CA 1
ATOM 1562 C C . ASP B 1 16 ? -12.633 -11.727 -1.482 1 91 16 ASP B C 1
ATOM 1564 O O . ASP B 1 16 ? -11.445 -11.945 -1.258 1 91 16 ASP B O 1
ATOM 1568 N N . PRO B 1 17 ? -13.516 -12.68 -1.281 1 90.56 17 PRO B N 1
ATOM 1569 C CA . PRO B 1 17 ? -13.172 -13.984 -0.72 1 90.56 17 PRO B CA 1
ATOM 1570 C C . PRO B 1 17 ? -12.133 -14.734 -1.546 1 90.56 17 PRO B C 1
ATOM 1572 O O . PRO B 1 17 ? -11.359 -15.531 -1.004 1 90.56 17 PRO B O 1
ATOM 1575 N N . LEU B 1 18 ? -12.086 -14.477 -2.826 1 92.56 18 LEU B N 1
ATOM 1576 C CA . LEU B 1 18 ? -11.141 -15.172 -3.697 1 92.56 18 LEU B CA 1
ATOM 1577 C C . LEU B 1 18 ? -9.727 -14.648 -3.479 1 92.56 18 LEU B C 1
ATOM 1579 O O . LEU B 1 18 ? -8.75 -15.383 -3.674 1 92.56 18 LEU B O 1
ATOM 1583 N N . PHE B 1 19 ? -9.617 -13.422 -3.002 1 96.5 19 PHE B N 1
ATOM 1584 C CA . PHE B 1 19 ? -8.297 -12.805 -2.998 1 96.5 19 PHE B CA 1
ATOM 1585 C C . PHE B 1 19 ? -7.887 -12.422 -1.582 1 96.5 19 PHE B C 1
ATOM 1587 O O . PHE B 1 19 ? -6.773 -11.945 -1.363 1 96.5 19 PHE B O 1
ATOM 1594 N N . GLN B 1 20 ? -8.781 -12.695 -0.627 1 95.25 20 GLN B N 1
ATOM 1595 C CA . GLN B 1 20 ? -8.398 -12.391 0.746 1 95.25 20 GLN B CA 1
ATOM 1596 C C . GLN B 1 20 ? -7.117 -13.125 1.135 1 95.25 20 GLN B C 1
ATOM 1598 O O . GLN B 1 20 ? -7 -14.328 0.928 1 95.25 20 GLN B O 1
ATOM 1603 N N . ARG B 1 21 ? -6.133 -12.336 1.653 1 94.25 21 ARG B N 1
ATOM 1604 C CA . ARG B 1 21 ? -4.844 -12.859 2.102 1 94.25 21 ARG B CA 1
ATOM 1605 C C . ARG B 1 21 ? -4.152 -13.641 0.986 1 94.25 21 ARG B C 1
ATOM 1607 O O . ARG B 1 21 ? -3.547 -14.688 1.235 1 94.25 21 ARG B O 1
ATOM 1614 N N . SER B 1 22 ? -4.281 -13.164 -0.16 1 97.88 22 SER B N 1
ATOM 1615 C CA . SER B 1 22 ? -3.656 -13.852 -1.284 1 97.88 22 SER B CA 1
ATOM 1616 C C . SER B 1 22 ? -2.379 -13.148 -1.725 1 97.88 22 SER B C 1
ATOM 1618 O O . SER B 1 22 ? -2.166 -11.977 -1.395 1 97.88 22 SER B O 1
ATOM 1620 N N . VAL B 1 23 ? -1.557 -13.891 -2.359 1 98.56 23 VAL B N 1
ATOM 1621 C CA . VAL B 1 23 ? -0.405 -13.406 -3.113 1 98.56 23 VAL B CA 1
ATOM 1622 C C . VAL B 1 23 ? -0.537 -13.82 -4.578 1 98.56 23 VAL B C 1
ATOM 1624 O O . VAL B 1 23 ? -0.667 -15 -4.891 1 98.56 23 VAL B O 1
ATOM 1627 N N . VAL B 1 24 ? -0.574 -12.828 -5.449 1 98.81 24 VAL B N 1
ATOM 1628 C CA . VAL B 1 24 ? -0.685 -13.102 -6.879 1 98.81 24 VAL B CA 1
ATOM 1629 C C . VAL B 1 24 ? 0.655 -12.828 -7.559 1 98.81 24 VAL B C 1
ATOM 1631 O O . VAL B 1 24 ? 1.255 -11.766 -7.363 1 98.81 24 VAL B O 1
ATOM 1634 N N . TYR B 1 25 ? 1.166 -13.789 -8.328 1 98.94 25 TYR B N 1
ATOM 1635 C CA . TYR B 1 25 ? 2.346 -13.602 -9.164 1 98.94 25 TYR B CA 1
ATOM 1636 C C . TYR B 1 25 ? 1.954 -13.102 -10.547 1 98.94 25 TYR B C 1
ATOM 1638 O O . TYR B 1 25 ? 1.261 -13.797 -11.297 1 98.94 25 TYR B O 1
ATOM 1646 N N . VAL B 1 26 ? 2.406 -11.914 -10.883 1 98.81 26 VAL B N 1
ATOM 1647 C CA . VAL B 1 26 ? 2.004 -11.305 -12.148 1 98.81 26 VAL B CA 1
ATOM 1648 C C . VAL B 1 26 ? 2.848 -11.867 -13.289 1 98.81 26 VAL B C 1
ATOM 1650 O O . VAL B 1 26 ? 4.07 -11.703 -13.305 1 98.81 26 VAL B O 1
ATOM 1653 N N . CYS B 1 27 ? 2.174 -12.414 -14.234 1 98.44 27 CYS B N 1
ATOM 1654 C CA . CYS B 1 27 ? 2.852 -13.117 -15.32 1 98.44 27 CYS B CA 1
ATOM 1655 C C . CYS B 1 27 ? 2.795 -12.305 -16.609 1 98.44 27 CYS B C 1
ATOM 1657 O O . CYS B 1 27 ? 3.561 -12.555 -17.547 1 98.44 27 CYS B O 1
ATOM 1659 N N . GLU B 1 28 ? 1.828 -11.492 -16.656 1 96.94 28 GLU B N 1
ATOM 1660 C CA . GLU B 1 28 ? 1.693 -10.578 -17.797 1 96.94 28 GLU B CA 1
ATOM 1661 C C . GLU B 1 28 ? 1.176 -9.219 -17.344 1 96.94 28 GLU B C 1
ATOM 1663 O O . GLU B 1 28 ? 0.294 -9.133 -16.484 1 96.94 28 GLU B O 1
ATOM 1668 N N . HIS B 1 29 ? 1.709 -8.203 -17.859 1 97.31 29 HIS B N 1
ATOM 1669 C CA . HIS B 1 29 ? 1.24 -6.836 -17.656 1 97.31 29 HIS B CA 1
ATOM 1670 C C . HIS B 1 29 ? 1.591 -5.953 -18.844 1 97.31 29 HIS B C 1
ATOM 1672 O O . HIS B 1 29 ? 2.768 -5.695 -19.109 1 97.31 29 HIS B O 1
ATOM 1678 N N . ASN B 1 30 ? 0.592 -5.551 -19.562 1 95.19 30 ASN B N 1
ATOM 1679 C CA . ASN B 1 30 ? 0.793 -4.715 -20.75 1 95.19 30 ASN B CA 1
ATOM 1680 C C . ASN B 1 30 ? -0.38 -3.766 -20.969 1 95.19 30 ASN B C 1
ATOM 1682 O O . ASN B 1 30 ? -1.18 -3.537 -20.062 1 95.19 30 ASN B O 1
ATOM 1686 N N . GLU B 1 31 ? -0.426 -3.145 -22.125 1 93.56 31 GLU B N 1
ATOM 1687 C CA . GLU B 1 31 ? -1.434 -2.125 -22.406 1 93.56 31 GLU B CA 1
ATOM 1688 C C . GLU B 1 31 ? -2.836 -2.725 -22.406 1 93.56 31 GLU B C 1
ATOM 1690 O O . GLU B 1 31 ? -3.828 -2.002 -22.281 1 93.56 31 GLU B O 1
ATOM 1695 N N . ASN B 1 32 ? -2.912 -4.004 -22.578 1 94.75 32 ASN B N 1
ATOM 1696 C CA . ASN B 1 32 ? -4.207 -4.668 -22.641 1 94.75 32 ASN B CA 1
ATOM 1697 C C . ASN B 1 32 ? -4.68 -5.102 -21.25 1 94.75 32 ASN B C 1
ATOM 1699 O O . ASN B 1 32 ? -5.859 -5.418 -21.062 1 94.75 32 ASN B O 1
ATOM 1703 N N . GLY B 1 33 ? -3.805 -5.121 -20.297 1 97.06 33 GLY B N 1
ATOM 1704 C CA . GLY B 1 33 ? -4.172 -5.523 -18.953 1 97.06 33 GLY B CA 1
ATOM 1705 C C . GLY B 1 33 ? -3.098 -6.344 -18.266 1 97.06 33 GLY B C 1
ATOM 1706 O O . GLY B 1 33 ? -1.905 -6.113 -18.469 1 97.06 33 GLY B O 1
ATOM 1707 N N . ALA B 1 34 ? -3.551 -7.191 -17.375 1 98.19 34 ALA B N 1
ATOM 1708 C CA . ALA B 1 34 ? -2.611 -8 -16.594 1 98.19 34 ALA B CA 1
ATOM 1709 C C . ALA B 1 34 ? -3.164 -9.398 -16.344 1 98.19 34 ALA B C 1
ATOM 1711 O O . ALA B 1 34 ? -4.375 -9.617 -16.438 1 98.19 34 ALA B O 1
ATOM 1712 N N . MET B 1 35 ? -2.285 -10.25 -16.156 1 98.06 35 MET B N 1
ATOM 1713 C CA . MET B 1 35 ? -2.59 -11.633 -15.812 1 98.06 35 MET B CA 1
ATOM 1714 C C . MET B 1 35 ? -1.677 -12.125 -14.695 1 98.06 35 MET B C 1
ATOM 1716 O O . MET B 1 35 ? -0.484 -11.82 -14.68 1 98.06 35 MET B O 1
ATOM 1720 N N . GLY B 1 36 ? -2.281 -12.852 -13.766 1 98.62 36 GLY B N 1
ATOM 1721 C CA . GLY B 1 36 ? -1.482 -13.391 -12.68 1 98.62 36 GLY B CA 1
ATOM 1722 C C . GLY B 1 36 ? -2.027 -14.695 -12.133 1 98.62 36 GLY B C 1
ATOM 1723 O O . GLY B 1 36 ? -3.113 -15.133 -12.516 1 98.62 36 GLY B O 1
ATOM 1724 N N . LEU B 1 37 ? -1.247 -15.312 -11.305 1 98.75 37 LEU B N 1
ATOM 1725 C CA . LEU B 1 37 ? -1.621 -16.562 -10.641 1 98.75 37 LEU B CA 1
ATOM 1726 C C . LEU B 1 37 ? -1.558 -16.406 -9.125 1 98.75 37 LEU B C 1
ATOM 1728 O O . LEU B 1 37 ? -0.534 -15.984 -8.578 1 98.75 37 LEU B O 1
ATOM 1732 N N . VAL B 1 38 ? -2.641 -16.734 -8.461 1 98.81 38 VAL B N 1
ATOM 1733 C CA . VAL B 1 38 ? -2.58 -16.828 -7.004 1 98.81 38 VAL B CA 1
ATOM 1734 C C . VAL B 1 38 ? -1.683 -18 -6.602 1 98.81 38 VAL B C 1
ATOM 1736 O O . VAL B 1 38 ? -1.855 -19.125 -7.086 1 98.81 38 VAL B O 1
ATOM 1739 N N . ILE B 1 39 ? -0.772 -17.719 -5.703 1 98.75 39 ILE B N 1
ATOM 1740 C CA . ILE B 1 39 ? 0.235 -18.75 -5.48 1 98.75 39 ILE B CA 1
ATOM 1741 C C . ILE B 1 39 ? 0.115 -19.297 -4.059 1 98.75 39 ILE B C 1
ATOM 1743 O O . ILE B 1 39 ? 0.958 -20.078 -3.611 1 98.75 39 ILE B O 1
ATOM 1747 N N . ASN B 1 40 ? -0.944 -18.891 -3.328 1 98.56 40 ASN B N 1
ATOM 1748 C CA . ASN B 1 40 ? -1.02 -19.344 -1.943 1 98.56 40 ASN B CA 1
ATOM 1749 C C . ASN B 1 40 ? -2.43 -19.797 -1.579 1 98.56 40 ASN B C 1
ATOM 1751 O O . ASN B 1 40 ? -2.863 -19.641 -0.438 1 98.56 40 ASN B O 1
ATOM 1755 N N . LYS B 1 41 ? -3.125 -20.328 -2.543 1 98.06 41 LYS B N 1
ATOM 1756 C CA . LYS B 1 41 ? -4.438 -20.922 -2.318 1 98.06 41 LYS B CA 1
ATOM 1757 C C . LYS B 1 41 ? -4.516 -22.328 -2.916 1 98.06 41 LYS B C 1
ATOM 1759 O O . LYS B 1 41 ? -4.965 -22.5 -4.051 1 98.06 41 LYS B O 1
ATOM 1764 N N . PRO B 1 42 ? -4.176 -23.25 -2.102 1 98.12 42 PRO B N 1
ATOM 1765 C CA . PRO B 1 42 ? -4.242 -24.625 -2.611 1 98.12 42 PRO B CA 1
ATOM 1766 C C . PRO B 1 42 ? -5.676 -25.125 -2.785 1 98.12 42 PRO B C 1
ATOM 1768 O O . PRO B 1 42 ? -6.555 -24.766 -1.997 1 98.12 42 PRO B O 1
ATOM 1771 N N . ILE B 1 43 ? -5.875 -25.844 -3.818 1 97 43 ILE B N 1
ATOM 1772 C CA . ILE B 1 43 ? -7.168 -26.484 -4.027 1 97 43 ILE B CA 1
ATOM 1773 C C . ILE B 1 43 ? -7.258 -27.75 -3.162 1 97 43 ILE B C 1
ATOM 1775 O O . ILE B 1 43 ? -6.375 -28.594 -3.205 1 97 43 ILE B O 1
ATOM 1779 N N . GLU B 1 44 ? -8.273 -27.781 -2.43 1 94.69 44 GLU B N 1
ATOM 1780 C CA . GLU B 1 44 ? -8.438 -28.922 -1.525 1 94.69 44 GLU B CA 1
ATOM 1781 C C . GLU B 1 44 ? -8.562 -30.234 -2.297 1 94.69 44 GLU B C 1
ATOM 1783 O O . GLU B 1 44 ? -9.219 -30.281 -3.338 1 94.69 44 GLU B O 1
ATOM 1788 N N . ASP B 1 45 ? -7.902 -31.25 -1.833 1 92.5 45 ASP B N 1
ATOM 1789 C CA . ASP B 1 45 ? -8.008 -32.656 -2.254 1 92.5 45 ASP B CA 1
ATOM 1790 C C . ASP B 1 45 ? -7.543 -32.812 -3.699 1 92.5 45 ASP B C 1
ATOM 1792 O O . ASP B 1 45 ? -8.008 -33.719 -4.402 1 92.5 45 ASP B O 1
ATOM 1796 N N . ILE B 1 46 ? -6.879 -31.906 -4.219 1 94.75 46 ILE B N 1
ATOM 1797 C CA . ILE B 1 46 ? -6.301 -32.062 -5.551 1 94.75 46 ILE B CA 1
ATOM 1798 C C . ILE B 1 46 ? -4.777 -31.984 -5.461 1 94.75 46 ILE B C 1
ATOM 1800 O O . ILE B 1 46 ? -4.23 -31.094 -4.793 1 94.75 46 ILE B O 1
ATOM 1804 N N . SER B 1 47 ? -4.129 -32.938 -6.039 1 96.31 47 SER B N 1
ATOM 1805 C CA . SER B 1 47 ? -2.67 -32.969 -6.105 1 96.31 47 SER B CA 1
ATOM 1806 C C . SER B 1 47 ? -2.184 -33.031 -7.551 1 96.31 47 SER B C 1
ATOM 1808 O O . SER B 1 47 ? -2.979 -33.219 -8.477 1 96.31 47 SER B O 1
ATOM 1810 N N . ILE B 1 48 ? -0.891 -32.844 -7.723 1 95.88 48 ILE B N 1
ATOM 1811 C CA . ILE B 1 48 ? -0.29 -33 -9.047 1 95.88 48 ILE B CA 1
ATOM 1812 C C . ILE B 1 48 ? -0.535 -34.406 -9.586 1 95.88 48 ILE B C 1
ATOM 1814 O O . ILE B 1 48 ? -0.846 -34.562 -10.766 1 95.88 48 ILE B O 1
ATOM 1818 N N . GLU B 1 49 ? -0.458 -35.344 -8.703 1 94.44 49 GLU B N 1
ATOM 1819 C CA . GLU B 1 49 ? -0.723 -36.719 -9.086 1 94.44 49 GLU B CA 1
ATOM 1820 C C . GLU B 1 49 ? -2.131 -36.875 -9.656 1 94.44 49 GLU B C 1
ATOM 1822 O O . GLU B 1 49 ? -2.32 -37.5 -10.703 1 94.44 49 GLU B O 1
ATOM 1827 N N . SER B 1 50 ? -3.035 -36.312 -8.945 1 94.44 50 SER B N 1
ATOM 1828 C CA . SER B 1 50 ? -4.426 -36.406 -9.375 1 94.44 50 SER B CA 1
ATOM 1829 C C . SER B 1 50 ? -4.629 -35.75 -10.734 1 94.44 50 SER B C 1
ATOM 1831 O O . SER B 1 50 ? -5.398 -36.25 -11.562 1 94.44 50 SER B O 1
ATOM 1833 N N . VAL B 1 51 ? -3.977 -34.656 -10.945 1 94.19 51 VAL B N 1
ATOM 1834 C CA . VAL B 1 51 ? -4.074 -33.938 -12.211 1 94.19 51 VAL B CA 1
ATOM 1835 C C . VAL B 1 51 ? -3.492 -34.812 -13.336 1 94.19 51 VAL B C 1
ATOM 1837 O O . VAL B 1 51 ? -4.105 -34.938 -14.391 1 94.19 51 VAL B O 1
ATOM 1840 N N . LEU B 1 52 ? -2.357 -35.406 -13.109 1 93.12 52 LEU B N 1
ATOM 1841 C CA . LEU B 1 52 ? -1.715 -36.25 -14.109 1 93.12 52 LEU B CA 1
ATOM 1842 C C . LEU B 1 52 ? -2.592 -37.469 -14.438 1 93.12 52 LEU B C 1
ATOM 1844 O O . LEU B 1 52 ? -2.725 -37.844 -15.609 1 93.12 52 LEU B O 1
ATOM 1848 N N . GLU B 1 53 ? -3.188 -38 -13.445 1 92.62 53 GLU B N 1
ATOM 1849 C CA . GLU B 1 53 ? -4.078 -39.156 -13.641 1 92.62 53 GLU B CA 1
ATOM 1850 C C . GLU B 1 53 ? -5.293 -38.75 -14.484 1 92.62 53 GLU B C 1
ATOM 1852 O O . GLU B 1 53 ? -5.68 -39.5 -15.391 1 92.62 53 GLU B O 1
ATOM 1857 N N . GLN B 1 54 ? -5.793 -37.625 -14.164 1 90.88 54 GLN B N 1
ATOM 1858 C CA . GLN B 1 54 ? -6.965 -37.156 -14.891 1 90.88 54 GLN B CA 1
ATOM 1859 C C . GLN B 1 54 ? -6.645 -36.906 -16.359 1 90.88 54 GLN B C 1
ATOM 1861 O O . GLN B 1 54 ? -7.488 -37.156 -17.234 1 90.88 54 GLN B O 1
ATOM 1866 N N . LEU B 1 55 ? -5.496 -36.5 -16.578 1 90.81 55 LEU B N 1
ATOM 1867 C CA . LEU B 1 55 ? -5.078 -36.219 -17.938 1 90.81 55 LEU B CA 1
ATOM 1868 C C . LEU B 1 55 ? -4.484 -37.438 -18.609 1 90.81 55 LEU B C 1
ATOM 1870 O O . LEU B 1 55 ? -4.059 -37.375 -19.766 1 90.81 55 LEU B O 1
ATOM 1874 N N . GLU B 1 56 ? -4.449 -38.5 -17.891 1 91.62 56 GLU B N 1
ATOM 1875 C CA . GLU B 1 56 ? -3.922 -39.781 -18.359 1 91.62 56 GLU B CA 1
ATOM 1876 C C . GLU B 1 56 ? -2.469 -39.656 -18.812 1 91.62 56 GLU B C 1
ATOM 1878 O O . GLU B 1 56 ? -2.092 -40.156 -19.859 1 91.62 56 GLU B O 1
ATOM 1883 N N . ILE B 1 57 ? -1.822 -38.875 -18.031 1 89.44 57 ILE B N 1
ATOM 1884 C CA . ILE B 1 57 ? -0.389 -38.75 -18.25 1 89.44 57 ILE B CA 1
ATOM 1885 C C . ILE B 1 57 ? 0.376 -39.719 -17.359 1 89.44 57 ILE B C 1
ATOM 1887 O O . ILE B 1 57 ? 0.357 -39.594 -16.125 1 89.44 57 ILE B O 1
ATOM 1891 N N . PHE B 1 58 ? 0.966 -40.75 -18.062 1 84.44 58 PHE B N 1
ATOM 1892 C CA . PHE B 1 58 ? 1.742 -41.75 -17.359 1 84.44 58 PHE B CA 1
ATOM 1893 C C . PHE B 1 58 ? 3.16 -41.844 -17.906 1 84.44 58 PHE B C 1
ATOM 1895 O O . PHE B 1 58 ? 3.369 -41.688 -19.109 1 84.44 58 PHE B O 1
ATOM 1902 N N . SER B 1 59 ? 4.082 -41.719 -17.016 1 82.75 59 SER B N 1
ATOM 1903 C CA . SER B 1 59 ? 5.473 -41.812 -17.453 1 82.75 59 SER B CA 1
ATOM 1904 C C . SER B 1 59 ? 6.137 -43.062 -16.844 1 82.75 59 SER B C 1
ATOM 1906 O O . SER B 1 59 ? 6.012 -43.312 -15.648 1 82.75 59 SER B O 1
ATOM 1908 N N . ALA B 1 60 ? 6.781 -43.75 -17.719 1 83.69 60 ALA B N 1
ATOM 1909 C CA . ALA B 1 60 ? 7.445 -45 -17.312 1 83.69 60 ALA B CA 1
ATOM 1910 C C . ALA B 1 60 ? 8.703 -44.688 -16.516 1 83.69 60 ALA B C 1
ATOM 1912 O O . ALA B 1 60 ? 9.188 -45.562 -15.758 1 83.69 60 ALA B O 1
ATOM 1913 N N . ASP B 1 61 ? 9.195 -43.594 -16.625 1 88.81 61 ASP B N 1
ATOM 1914 C CA . ASP B 1 61 ? 10.477 -43.281 -16 1 88.81 61 ASP B CA 1
ATOM 1915 C C . ASP B 1 61 ? 10.289 -42.406 -14.758 1 88.81 61 ASP B C 1
ATOM 1917 O O . ASP B 1 61 ? 11.203 -41.688 -14.359 1 88.81 61 ASP B O 1
ATOM 1921 N N . ARG B 1 62 ? 9.148 -42.531 -14.141 1 88.81 62 ARG B N 1
ATOM 1922 C CA . ARG B 1 62 ? 8.922 -41.781 -12.922 1 88.81 62 ARG B CA 1
ATOM 1923 C C . ARG B 1 62 ? 9.773 -42.312 -11.773 1 88.81 62 ARG B C 1
ATOM 1925 O O . ARG B 1 62 ? 9.938 -43.5 -11.625 1 88.81 62 ARG B O 1
ATOM 1932 N N . ASP B 1 63 ? 10.391 -41.375 -11.188 1 89.81 63 ASP B N 1
ATOM 1933 C CA . ASP B 1 63 ? 11.195 -41.656 -10 1 89.81 63 ASP B CA 1
ATOM 1934 C C . ASP B 1 63 ? 10.344 -41.594 -8.734 1 89.81 63 ASP B C 1
ATOM 1936 O O . ASP B 1 63 ? 9.859 -40.531 -8.352 1 89.81 63 ASP B O 1
ATOM 1940 N N . SER B 1 64 ? 10.164 -42.688 -8 1 86.19 64 SER B N 1
ATOM 1941 C CA . SER B 1 64 ? 9.32 -42.75 -6.812 1 86.19 64 SER B CA 1
ATOM 1942 C C . SER B 1 64 ? 9.836 -41.844 -5.703 1 86.19 64 SER B C 1
ATOM 1944 O O . SER B 1 64 ? 9.102 -41.531 -4.766 1 86.19 64 SER B O 1
ATOM 1946 N N . ALA B 1 65 ? 11.102 -41.406 -5.883 1 90.19 65 ALA B N 1
ATOM 1947 C CA . ALA B 1 65 ? 11.703 -40.531 -4.879 1 90.19 65 ALA B CA 1
ATOM 1948 C C . ALA B 1 65 ? 11.164 -39.125 -5 1 90.19 65 ALA B C 1
ATOM 1950 O O . ALA B 1 65 ? 11.32 -38.312 -4.082 1 90.19 65 ALA B O 1
ATOM 1951 N N . ILE B 1 66 ? 10.562 -38.844 -6.129 1 91 66 ILE B N 1
ATOM 1952 C CA . ILE B 1 66 ? 9.992 -37.531 -6.367 1 91 66 ILE B CA 1
ATOM 1953 C C . ILE B 1 66 ? 8.492 -37.562 -6.109 1 91 66 ILE B C 1
ATOM 1955 O O . ILE B 1 66 ? 7.742 -38.188 -6.855 1 91 66 ILE B O 1
ATOM 1959 N N . SER B 1 67 ? 8.133 -36.875 -5.059 1 90.75 67 SER B N 1
ATOM 1960 C CA . SER B 1 67 ? 6.727 -36.938 -4.664 1 90.75 67 SER B CA 1
ATOM 1961 C C . SER B 1 67 ? 5.855 -36.156 -5.641 1 90.75 67 SER B C 1
ATOM 1963 O O . SER B 1 67 ? 6.188 -35.031 -6.012 1 90.75 67 SER B O 1
ATOM 1965 N N . LEU B 1 68 ? 4.711 -36.719 -6.012 1 93.25 68 LEU B N 1
ATOM 1966 C CA . LEU B 1 68 ? 3.703 -36.062 -6.844 1 93.25 68 LEU B CA 1
ATOM 1967 C C . LEU B 1 68 ? 2.516 -35.594 -6.008 1 93.25 68 LEU B C 1
ATOM 1969 O O . LEU B 1 68 ? 1.562 -35.031 -6.535 1 93.25 68 LEU B O 1
ATOM 1973 N N . GLN B 1 69 ? 2.672 -35.875 -4.664 1 93.06 69 GLN B N 1
ATOM 1974 C CA . GLN B 1 69 ? 1.639 -35.438 -3.736 1 93.06 69 GLN B CA 1
ATOM 1975 C C . GLN B 1 69 ? 1.859 -33.969 -3.324 1 93.06 69 GLN B C 1
ATOM 1977 O O . GLN B 1 69 ? 1.938 -33.688 -2.133 1 93.06 69 GLN B O 1
ATOM 1982 N N . LYS B 1 70 ? 1.991 -33.156 -4.352 1 95.75 70 LYS B N 1
ATOM 1983 C CA . LYS B 1 70 ? 2.164 -31.703 -4.172 1 95.75 70 LYS B CA 1
ATOM 1984 C C . LYS B 1 70 ? 0.873 -30.953 -4.48 1 95.75 70 LYS B C 1
ATOM 1986 O O . LYS B 1 70 ? 0.109 -31.359 -5.359 1 95.75 70 LYS B O 1
ATOM 1991 N N . PRO B 1 71 ? 0.662 -29.906 -3.746 1 97.44 71 PRO B N 1
ATOM 1992 C CA . PRO B 1 71 ? -0.599 -29.172 -3.932 1 97.44 71 PRO B CA 1
ATOM 1993 C C . PRO B 1 71 ? -0.678 -28.469 -5.281 1 97.44 71 PRO B C 1
ATOM 1995 O O . PRO B 1 71 ? 0.352 -28.078 -5.84 1 97.44 71 PRO B O 1
ATOM 1998 N N . VAL B 1 72 ? -1.867 -28.375 -5.762 1 98.19 72 VAL B N 1
ATOM 1999 C CA . VAL B 1 72 ? -2.207 -27.547 -6.91 1 98.19 72 VAL B CA 1
ATOM 2000 C C . VAL B 1 72 ? -2.877 -26.25 -6.441 1 98.19 72 VAL B C 1
ATOM 2002 O O . VAL B 1 72 ? -3.779 -26.281 -5.602 1 98.19 72 VAL B O 1
ATOM 2005 N N . MET B 1 73 ? -2.402 -25.141 -6.926 1 98.5 73 MET B N 1
ATOM 2006 C CA . MET B 1 73 ? -2.941 -23.844 -6.516 1 98.5 73 MET B CA 1
ATOM 2007 C C . MET B 1 73 ? -4.164 -23.484 -7.348 1 98.5 73 MET B C 1
ATOM 2009 O O . MET B 1 73 ? -4.281 -23.875 -8.508 1 98.5 73 MET B O 1
ATOM 2013 N N . SER B 1 74 ? -5.09 -22.812 -6.676 1 98.31 74 SER B N 1
ATOM 2014 C CA . SER B 1 74 ? -6.094 -22.047 -7.414 1 98.31 74 SER B CA 1
ATOM 2015 C C . SER B 1 74 ? -5.531 -20.719 -7.895 1 98.31 74 SER B C 1
ATOM 2017 O O . SER B 1 74 ? -5.375 -19.781 -7.109 1 98.31 74 SER B O 1
ATOM 2019 N N . GLY B 1 75 ? -5.305 -20.609 -9.164 1 98.38 75 GLY B N 1
ATOM 2020 C CA . GLY B 1 75 ? -4.629 -19.438 -9.719 1 98.38 75 GLY B CA 1
ATOM 2021 C C . GLY B 1 75 ? -5.543 -18.25 -9.891 1 98.38 75 GLY B C 1
ATOM 2022 O O . GLY B 1 75 ? -5.074 -17.109 -10.055 1 98.38 75 GLY B O 1
ATOM 2023 N N . GLY B 1 76 ? -6.836 -18.484 -9.914 1 98.12 76 GLY B N 1
ATOM 2024 C CA . GLY B 1 76 ? -7.793 -17.391 -10.102 1 98.12 76 GLY B CA 1
ATOM 2025 C C . GLY B 1 76 ? -9.109 -17.859 -10.688 1 98.12 76 GLY B C 1
ATOM 2026 O O . GLY B 1 76 ? -9.266 -19.047 -11.023 1 98.12 76 GLY B O 1
ATOM 2027 N N . PRO B 1 77 ? -9.984 -16.875 -10.781 1 97.5 77 PRO B N 1
ATOM 2028 C CA . PRO B 1 77 ? -11.367 -17.234 -11.117 1 97.5 77 PRO B CA 1
ATOM 2029 C C . PRO B 1 77 ? -11.586 -17.359 -12.625 1 97.5 77 PRO B C 1
ATOM 2031 O O . PRO B 1 77 ? -12.648 -17.812 -13.062 1 97.5 77 PRO B O 1
ATOM 2034 N N . VAL B 1 78 ? -10.688 -17.047 -13.43 1 97.56 78 VAL B N 1
ATOM 2035 C CA . VAL B 1 78 ? -10.859 -17.094 -14.875 1 97.56 78 VAL B CA 1
ATOM 2036 C C . VAL B 1 78 ? -10.352 -18.438 -15.414 1 97.56 78 VAL B C 1
ATOM 2038 O O . VAL B 1 78 ? -9.297 -18.922 -14.992 1 97.56 78 VAL B O 1
ATOM 2041 N N . ALA B 1 79 ? -11.117 -19.062 -16.344 1 95.19 79 ALA B N 1
ATOM 2042 C CA . ALA B 1 79 ? -10.75 -20.328 -16.984 1 95.19 79 ALA B CA 1
ATOM 2043 C C . ALA B 1 79 ? -10.266 -21.344 -15.961 1 95.19 79 ALA B C 1
ATOM 2045 O O . ALA B 1 79 ? -9.18 -21.906 -16.109 1 95.19 79 ALA B O 1
ATOM 2046 N N . GLU B 1 80 ? -11.039 -21.672 -15.008 1 93.88 80 GLU B N 1
ATOM 2047 C CA . GLU B 1 80 ? -10.695 -22.438 -13.812 1 93.88 80 GLU B CA 1
ATOM 2048 C C . GLU B 1 80 ? -10.211 -23.828 -14.172 1 93.88 80 GLU B C 1
ATOM 2050 O O . GLU B 1 80 ? -9.586 -24.516 -13.352 1 93.88 80 GLU B O 1
ATOM 2055 N N . GLU B 1 81 ? -10.375 -24.281 -15.367 1 90.81 81 GLU B N 1
ATOM 2056 C CA . GLU B 1 81 ? -9.953 -25.625 -15.758 1 90.81 81 GLU B CA 1
ATOM 2057 C C . GLU B 1 81 ? -8.633 -25.594 -16.516 1 90.81 81 GLU B C 1
ATOM 2059 O O . GLU B 1 81 ? -8.039 -26.641 -16.797 1 90.81 81 GLU B O 1
ATOM 2064 N N . HIS B 1 82 ? -8.266 -24.406 -16.859 1 93.81 82 HIS B N 1
ATOM 2065 C CA . HIS B 1 82 ? -6.996 -24.266 -17.578 1 93.81 82 HIS B CA 1
ATOM 2066 C C . HIS B 1 82 ? -5.816 -24.328 -16.609 1 93.81 82 HIS B C 1
ATOM 2068 O O . HIS B 1 82 ? -5.82 -23.656 -15.57 1 93.81 82 HIS B O 1
ATOM 2074 N N . GLY B 1 83 ? -4.855 -25.109 -16.969 1 96.06 83 GLY B N 1
ATOM 2075 C CA . GLY B 1 83 ? -3.701 -25.312 -16.109 1 96.06 83 GLY B CA 1
ATOM 2076 C C . GLY B 1 83 ? -2.504 -24.469 -16.516 1 96.06 83 GLY B C 1
ATOM 2077 O O . GLY B 1 83 ? -2.301 -24.188 -17.688 1 96.06 83 GLY B O 1
ATOM 2078 N N . PHE B 1 84 ? -1.753 -24.094 -15.555 1 97.5 84 PHE B N 1
ATOM 2079 C CA . PHE B 1 84 ? -0.492 -23.391 -15.719 1 97.5 84 PHE B CA 1
ATOM 2080 C C . PHE B 1 84 ? 0.602 -24.016 -14.867 1 97.5 84 PHE B C 1
ATOM 2082 O O . PHE B 1 84 ? 0.323 -24.562 -13.797 1 97.5 84 PHE B O 1
ATOM 2089 N N . ILE B 1 85 ? 1.791 -23.922 -15.375 1 97.19 85 ILE B N 1
ATOM 2090 C CA . ILE B 1 85 ? 2.947 -24.391 -14.625 1 97.19 85 ILE B CA 1
ATOM 2091 C C . ILE B 1 85 ? 4.004 -23.297 -14.555 1 97.19 85 ILE B C 1
ATOM 2093 O O . ILE B 1 85 ? 4.508 -22.844 -15.586 1 97.19 85 ILE B O 1
ATOM 2097 N N . LEU B 1 86 ? 4.27 -22.844 -13.336 1 98.06 86 LEU B N 1
ATOM 2098 C CA . LEU B 1 86 ? 5.48 -22.062 -13.094 1 98.06 86 LEU B CA 1
ATOM 2099 C C . LEU B 1 86 ? 6.672 -22.984 -12.82 1 98.06 86 LEU B C 1
ATOM 2101 O O . LEU B 1 86 ? 6.539 -23.984 -12.109 1 98.06 86 LEU B O 1
ATOM 2105 N N . HIS B 1 87 ? 7.75 -22.656 -13.414 1 96.88 87 HIS B N 1
ATOM 2106 C CA . HIS B 1 87 ? 8.906 -23.516 -13.156 1 96.88 87 HIS B CA 1
ATOM 2107 C C . HIS B 1 87 ? 10.211 -22.734 -13.344 1 96.88 87 HIS B C 1
ATOM 2109 O O . HIS B 1 87 ? 10.227 -21.688 -13.977 1 96.88 87 HIS B O 1
ATOM 2115 N N . THR B 1 88 ? 11.281 -23.219 -12.695 1 96.5 88 THR B N 1
ATOM 2116 C CA . THR B 1 88 ? 12.617 -22.688 -12.922 1 96.5 88 THR B CA 1
ATOM 2117 C C . THR B 1 88 ? 13.055 -22.906 -14.367 1 96.5 88 THR B C 1
ATOM 2119 O O . THR B 1 88 ? 12.562 -23.812 -15.039 1 96.5 88 THR B O 1
ATOM 2122 N N . PRO B 1 89 ? 13.93 -22.016 -14.852 1 93.25 89 PRO B N 1
ATOM 2123 C CA . PRO B 1 89 ? 14.344 -22.141 -16.25 1 93.25 89 PRO B CA 1
ATOM 2124 C C . PRO B 1 89 ? 15.055 -23.453 -16.547 1 93.25 89 PRO B C 1
ATOM 2126 O O . PRO B 1 89 ? 15.852 -23.922 -15.727 1 93.25 89 PRO B O 1
ATOM 2129 N N . VAL B 1 90 ? 14.602 -24.094 -17.562 1 85.25 90 VAL B N 1
ATOM 2130 C CA . VAL B 1 90 ? 15.227 -25.297 -18.078 1 85.25 90 VAL B CA 1
ATOM 2131 C C . VAL B 1 90 ? 15.453 -25.172 -19.594 1 85.25 90 VAL B C 1
ATOM 2133 O O . VAL B 1 90 ? 14.672 -24.531 -20.281 1 85.25 90 VAL B O 1
ATOM 2136 N N . SER B 1 91 ? 16.625 -25.656 -19.938 1 78.81 91 SER B N 1
ATOM 2137 C CA . SER B 1 91 ? 16.922 -25.656 -21.375 1 78.81 91 SER B CA 1
ATOM 2138 C C . SER B 1 91 ? 16.031 -26.656 -22.109 1 78.81 91 SER B C 1
ATOM 2140 O O . SER B 1 91 ? 15.68 -27.703 -21.562 1 78.81 91 SER B O 1
ATOM 2142 N N . GLY B 1 92 ? 15.578 -26.328 -23.266 1 75.06 92 GLY B N 1
ATOM 2143 C CA . GLY B 1 92 ? 14.914 -27.312 -24.109 1 75.06 92 GLY B CA 1
ATOM 2144 C C . GLY B 1 92 ? 13.414 -27.141 -24.172 1 75.06 92 GLY B C 1
ATOM 2145 O O . GLY B 1 92 ? 12.742 -27.75 -24.984 1 75.06 92 GLY B O 1
ATOM 2146 N N . PHE B 1 93 ? 12.883 -26.453 -23.188 1 73.75 93 PHE B N 1
ATOM 2147 C CA . PHE B 1 93 ? 11.438 -26.25 -23.234 1 73.75 93 PHE B CA 1
ATOM 2148 C C . PHE B 1 93 ? 11.094 -25.016 -24.062 1 73.75 93 PHE B C 1
ATOM 2150 O O . PHE B 1 93 ? 11.141 -23.891 -23.562 1 73.75 93 PHE B O 1
ATOM 2157 N N . SER B 1 94 ? 10.758 -25.203 -25.266 1 77.06 94 SER B N 1
ATOM 2158 C CA . SER B 1 94 ? 10.492 -24.125 -26.188 1 77.06 94 SER B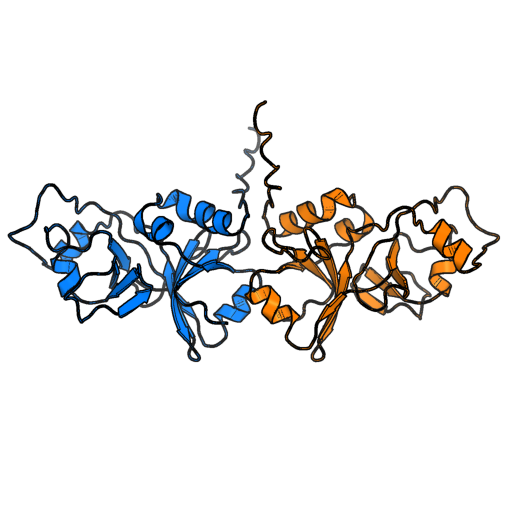 CA 1
ATOM 2159 C C . SER B 1 94 ? 9.117 -23.516 -25.969 1 77.06 94 SER B C 1
ATOM 2161 O O . SER B 1 94 ? 8.852 -22.375 -26.391 1 77.06 94 SER B O 1
ATOM 2163 N N . SER B 1 95 ? 8.266 -24.312 -25.25 1 84.94 95 SER B N 1
ATOM 2164 C CA . SER B 1 95 ? 6.895 -23.844 -25.094 1 84.94 95 SER B CA 1
ATOM 2165 C C . SER B 1 95 ? 6.746 -22.969 -23.859 1 84.94 95 SER B C 1
ATOM 2167 O O . SER B 1 95 ? 5.711 -22.328 -23.672 1 84.94 95 SER B O 1
ATOM 2169 N N . SER B 1 96 ? 7.746 -22.875 -23.078 1 91.75 96 SER B N 1
ATOM 2170 C CA . SER B 1 96 ? 7.691 -22.047 -21.875 1 91.75 96 SER B CA 1
ATOM 2171 C C . SER B 1 96 ? 8.078 -20.609 -22.172 1 91.75 96 SER B C 1
ATOM 2173 O O . SER B 1 96 ? 8.953 -20.344 -23 1 91.75 96 SER B O 1
ATOM 2175 N N . ILE B 1 97 ? 7.352 -19.75 -21.578 1 93.56 97 ILE B N 1
ATOM 2176 C CA . ILE B 1 97 ? 7.609 -18.312 -21.703 1 93.56 97 ILE B CA 1
ATOM 2177 C C . ILE B 1 97 ? 8.43 -17.828 -20.516 1 93.56 97 ILE B C 1
ATOM 2179 O O . ILE B 1 97 ? 8.094 -18.125 -19.359 1 93.56 97 ILE B O 1
ATOM 2183 N N . LYS B 1 98 ? 9.477 -17.156 -20.844 1 95.44 98 LYS B N 1
ATOM 2184 C CA . LYS B 1 98 ? 10.328 -16.609 -19.797 1 95.44 98 LYS B CA 1
ATOM 2185 C C . LYS B 1 98 ? 9.719 -15.359 -19.172 1 95.44 98 LYS B C 1
ATOM 2187 O O . LYS B 1 98 ? 9.398 -14.398 -19.875 1 95.44 98 LYS B O 1
ATOM 2192 N N . ILE B 1 99 ? 9.523 -15.375 -17.875 1 96.5 99 ILE B N 1
ATOM 2193 C CA . ILE B 1 99 ? 9.023 -14.203 -17.156 1 96.5 99 ILE B CA 1
ATOM 2194 C C . ILE B 1 99 ? 10.195 -13.453 -16.516 1 96.5 99 ILE B C 1
ATOM 2196 O O . ILE B 1 99 ? 10.242 -12.219 -16.547 1 96.5 99 ILE B O 1
ATOM 2200 N N . SER B 1 100 ? 11.07 -14.211 -15.93 1 96 100 SER B N 1
ATOM 2201 C CA . SER B 1 100 ? 12.289 -13.695 -15.32 1 96 100 SER B CA 1
ATOM 2202 C C . SER B 1 100 ? 13.438 -14.688 -15.461 1 96 100 SER B C 1
ATOM 2204 O O . SER B 1 100 ? 13.289 -15.734 -16.094 1 96 100 SER B O 1
ATOM 2206 N N . ASP B 1 101 ? 14.602 -14.305 -14.898 1 95.38 101 ASP B N 1
ATOM 2207 C CA . ASP B 1 101 ? 15.766 -15.172 -14.984 1 95.38 101 ASP B CA 1
ATOM 2208 C C . ASP B 1 101 ? 15.562 -16.438 -14.156 1 95.38 101 ASP B C 1
ATOM 2210 O O . ASP B 1 101 ? 16.266 -17.438 -14.359 1 95.38 101 ASP B O 1
ATOM 2214 N N . SER B 1 102 ? 14.539 -16.422 -13.32 1 97 102 SER B N 1
ATOM 2215 C CA . SER B 1 102 ? 14.398 -17.547 -12.398 1 97 102 SER B CA 1
ATOM 2216 C C . SER B 1 102 ? 13.039 -18.219 -12.562 1 97 102 SER B C 1
ATOM 2218 O O . SER B 1 102 ? 12.758 -19.234 -11.906 1 97 102 SER B O 1
ATOM 2220 N N . THR B 1 103 ? 12.203 -17.656 -13.453 1 97.44 103 THR B N 1
ATOM 2221 C CA . THR B 1 103 ? 10.844 -18.172 -13.492 1 97.44 103 THR B CA 1
ATOM 2222 C C . THR B 1 103 ? 10.305 -18.172 -14.922 1 97.44 103 THR B C 1
ATOM 2224 O O . THR B 1 103 ? 10.43 -17.188 -15.633 1 97.44 103 THR B O 1
ATOM 2227 N N . MET B 1 104 ? 9.789 -19.281 -15.352 1 97.06 104 MET B N 1
ATOM 2228 C CA . MET B 1 104 ? 9.094 -19.453 -16.625 1 97.06 104 MET B CA 1
ATOM 2229 C C . MET B 1 104 ? 7.664 -19.938 -16.391 1 97.06 104 MET B C 1
ATOM 2231 O O . MET B 1 104 ? 7.348 -20.484 -15.328 1 97.06 104 MET B O 1
ATOM 2235 N N . ILE B 1 105 ? 6.836 -19.656 -17.344 1 97.56 105 ILE B N 1
ATOM 2236 C CA . ILE B 1 105 ? 5.457 -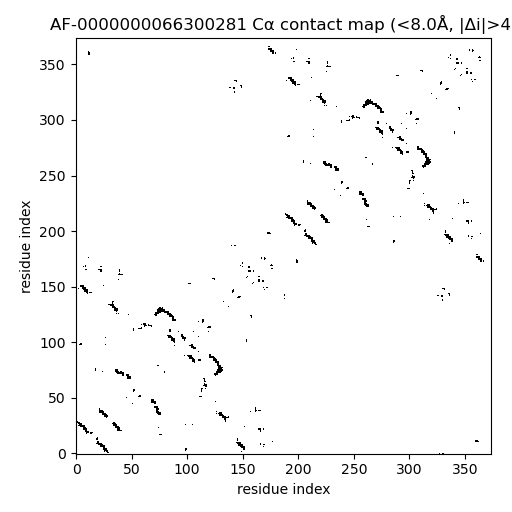20.125 -17.281 1 97.56 105 ILE B CA 1
ATOM 2237 C C . ILE B 1 105 ? 5.121 -20.922 -18.547 1 97.56 105 ILE B C 1
ATOM 2239 O O . ILE B 1 105 ? 5.605 -20.594 -19.641 1 97.56 105 ILE B O 1
ATOM 2243 N N . THR B 1 106 ? 4.289 -21.953 -18.422 1 96.19 106 THR B N 1
ATOM 2244 C CA . THR B 1 106 ? 3.871 -22.719 -19.594 1 96.19 106 THR B CA 1
ATOM 2245 C C . THR B 1 106 ? 2.492 -23.328 -19.375 1 96.19 106 THR B C 1
ATOM 2247 O O . THR B 1 106 ? 2.041 -23.453 -18.234 1 96.19 106 THR B O 1
ATOM 2250 N N . THR B 1 107 ? 1.84 -23.594 -20.469 1 92.12 107 THR B N 1
ATOM 2251 C CA . THR B 1 107 ? 0.611 -24.375 -20.484 1 92.12 107 THR B CA 1
ATOM 2252 C C . THR B 1 107 ? 0.829 -25.719 -21.172 1 92.12 107 THR B C 1
ATOM 2254 O O . THR B 1 107 ? -0.118 -26.484 -21.375 1 92.12 107 THR B O 1
ATOM 2257 N N . SER B 1 108 ? 2.029 -26 -21.406 1 88.06 108 SER B N 1
ATOM 2258 C CA . SER B 1 108 ? 2.322 -27.141 -22.266 1 88.06 108 SER B CA 1
ATOM 2259 C C . SER B 1 108 ? 2.215 -28.453 -21.484 1 88.06 108 SER B C 1
ATOM 2261 O O . SER B 1 108 ? 2.684 -28.547 -20.344 1 88.06 108 SER B O 1
ATOM 2263 N N . LYS B 1 109 ? 1.71 -29.453 -22.188 1 87.38 109 LYS B N 1
ATOM 2264 C CA . LYS B 1 109 ? 1.607 -30.797 -21.625 1 87.38 109 LYS B CA 1
ATOM 2265 C C . LYS B 1 109 ? 2.984 -31.438 -21.484 1 87.38 109 LYS B C 1
ATOM 2267 O O . LYS B 1 109 ? 3.203 -32.25 -20.594 1 87.38 109 LYS B O 1
ATOM 2272 N N . ASP B 1 110 ? 3.859 -31 -22.312 1 86.81 110 ASP B N 1
ATOM 2273 C CA . ASP B 1 110 ? 5.188 -31.609 -22.328 1 86.81 110 ASP B CA 1
ATOM 2274 C C . ASP B 1 110 ? 5.883 -31.453 -20.984 1 86.81 110 ASP B C 1
ATOM 2276 O O . ASP B 1 110 ? 6.551 -32.375 -20.5 1 86.81 110 ASP B O 1
ATOM 2280 N N . VAL B 1 111 ? 5.66 -30.312 -20.406 1 90.38 111 VAL B N 1
ATOM 2281 C CA . VAL B 1 111 ? 6.289 -30.062 -19.109 1 90.38 111 VAL B CA 1
ATOM 2282 C C . VAL B 1 111 ? 5.594 -30.891 -18.031 1 90.38 111 VAL B C 1
ATOM 2284 O O . VAL B 1 111 ? 6.246 -31.453 -17.156 1 90.38 111 VAL B O 1
ATOM 2287 N N . LEU B 1 112 ? 4.309 -30.984 -18.094 1 90.25 112 LEU B N 1
ATOM 2288 C CA . LEU B 1 112 ? 3.545 -31.781 -17.141 1 90.25 112 LEU B CA 1
ATOM 2289 C C . LEU B 1 112 ? 4.02 -33.25 -17.156 1 90.25 112 LEU B C 1
ATOM 2291 O O . LEU B 1 112 ? 4.098 -33.875 -16.094 1 90.25 112 LEU B O 1
ATOM 2295 N N . GLU B 1 113 ? 4.375 -33.688 -18.25 1 90.5 113 GLU B N 1
ATOM 2296 C CA . GLU B 1 113 ? 4.801 -35.062 -18.438 1 90.5 113 GLU B CA 1
ATOM 2297 C C . GLU B 1 113 ? 6.133 -35.344 -17.734 1 90.5 113 GLU B C 1
ATOM 2299 O O . GLU B 1 113 ? 6.473 -36.5 -17.438 1 90.5 113 GLU B O 1
ATOM 2304 N N . THR B 1 114 ? 6.84 -34.281 -17.578 1 92.06 114 THR B N 1
ATOM 2305 C CA . THR B 1 114 ? 8.148 -34.469 -16.969 1 92.06 114 THR B CA 1
ATOM 2306 C C . THR B 1 114 ? 8.039 -34.531 -15.445 1 92.06 114 THR B C 1
ATOM 2308 O O . THR B 1 114 ? 8.984 -34.938 -14.766 1 92.06 114 THR B O 1
ATOM 2311 N N . LEU B 1 115 ? 6.949 -34.125 -14.875 1 93.44 115 LEU B N 1
ATOM 2312 C CA . LEU B 1 115 ? 6.816 -34.094 -13.422 1 93.44 115 LEU B CA 1
ATOM 2313 C C . LEU B 1 115 ? 6.93 -35.5 -12.836 1 93.44 115 LEU B C 1
ATOM 2315 O O . LEU B 1 115 ? 6.324 -36.438 -13.344 1 93.44 115 LEU B O 1
ATOM 2319 N N . GLY B 1 116 ? 7.738 -35.594 -11.789 1 93.38 116 GLY B N 1
ATOM 2320 C CA . GLY B 1 116 ? 7.973 -36.875 -11.164 1 93.38 116 GLY B CA 1
ATOM 2321 C C . GLY B 1 116 ? 9.125 -37.656 -11.797 1 93.38 116 GLY B C 1
ATOM 2322 O O . GLY B 1 116 ? 9.461 -38.75 -11.352 1 93.38 116 GLY B O 1
ATOM 2323 N N . THR B 1 117 ? 9.633 -37.125 -12.859 1 93.06 117 THR B N 1
ATOM 2324 C CA . THR B 1 117 ? 10.781 -37.75 -13.508 1 93.06 117 THR B CA 1
ATOM 2325 C C . THR B 1 117 ? 12.047 -36.938 -13.297 1 93.06 117 THR B C 1
ATOM 2327 O O . THR B 1 117 ? 11.992 -35.812 -12.758 1 93.06 117 THR B O 1
ATOM 2330 N N . ALA B 1 118 ? 13.18 -37.438 -13.75 1 90.69 118 ALA B N 1
ATOM 2331 C CA . ALA B 1 118 ? 14.461 -36.75 -13.625 1 90.69 118 ALA B CA 1
ATOM 2332 C C . ALA B 1 118 ? 14.531 -35.531 -14.57 1 90.69 118 ALA B C 1
ATOM 2334 O O . ALA B 1 118 ? 15.391 -34.656 -14.406 1 90.69 118 ALA B O 1
ATOM 2335 N N . ARG B 1 119 ? 13.633 -35.469 -15.508 1 90 119 ARG B N 1
ATOM 2336 C CA . ARG B 1 119 ? 13.664 -34.406 -16.531 1 90 119 ARG B CA 1
ATOM 2337 C C . ARG B 1 119 ? 12.867 -33.188 -16.078 1 90 119 ARG B C 1
ATOM 2339 O O . ARG B 1 119 ? 12.844 -32.156 -16.766 1 90 119 ARG B O 1
ATOM 2346 N N . GLN B 1 120 ? 12.195 -33.312 -14.977 1 92.94 120 GLN B N 1
ATOM 2347 C CA . GLN B 1 120 ? 11.375 -32.188 -14.531 1 92.94 120 GLN B CA 1
ATOM 2348 C C . GLN B 1 120 ? 12.234 -30.984 -14.156 1 92.94 120 GLN B C 1
ATOM 2350 O O . GLN B 1 120 ? 13.398 -31.141 -13.781 1 92.94 120 GLN B O 1
ATOM 2355 N N . PRO B 1 121 ? 11.727 -29.766 -14.289 1 94.44 121 PRO B N 1
ATOM 2356 C CA . PRO B 1 121 ? 12.445 -28.609 -13.766 1 94.44 121 PRO B CA 1
ATOM 2357 C C . PRO B 1 121 ? 12.758 -28.734 -12.273 1 94.44 121 PRO B C 1
ATOM 2359 O O . PRO B 1 121 ? 12.109 -29.5 -11.562 1 94.44 121 PRO B O 1
ATOM 2362 N N . GLU B 1 122 ? 13.758 -28.016 -11.836 1 94.69 122 GLU B N 1
ATOM 2363 C CA . GLU B 1 122 ? 14.195 -28.094 -10.445 1 94.69 122 GLU B CA 1
ATOM 2364 C C . GLU B 1 122 ? 13.047 -27.75 -9.492 1 94.69 122 GLU B C 1
ATOM 2366 O O . GLU B 1 122 ? 12.844 -28.453 -8.492 1 94.69 122 GLU B O 1
ATOM 2371 N N . LYS B 1 123 ? 12.328 -26.672 -9.781 1 96.5 123 LYS B N 1
ATOM 2372 C CA . LYS B 1 123 ? 11.18 -26.266 -8.984 1 96.5 123 LYS B CA 1
ATOM 2373 C C . LYS B 1 123 ? 9.969 -25.984 -9.875 1 96.5 123 LYS B C 1
ATOM 2375 O O . LYS B 1 123 ? 10.109 -25.438 -10.969 1 96.5 123 LYS B O 1
ATOM 2380 N N . THR B 1 124 ? 8.82 -26.422 -9.336 1 96.44 124 THR B N 1
ATOM 2381 C CA . THR B 1 124 ? 7.59 -26.234 -10.102 1 96.44 124 THR B CA 1
ATOM 2382 C C . THR B 1 124 ? 6.441 -25.828 -9.172 1 96.44 124 THR B C 1
ATOM 2384 O O . THR B 1 124 ? 6.457 -26.156 -7.984 1 96.44 124 THR B O 1
ATOM 2387 N N . LEU B 1 125 ? 5.523 -25.047 -9.672 1 98 125 LEU B N 1
ATOM 2388 C CA . LEU B 1 125 ? 4.227 -24.734 -9.078 1 98 125 LEU B CA 1
ATOM 2389 C C . LEU B 1 125 ? 3.107 -24.875 -10.109 1 98 125 LEU B C 1
ATOM 2391 O O . LEU B 1 125 ? 3.141 -24.234 -11.156 1 98 125 LEU B O 1
ATOM 2395 N N . VAL B 1 126 ? 2.195 -25.781 -9.812 1 97.81 126 VAL B N 1
ATOM 2396 C CA . VAL B 1 126 ? 1.078 -26.031 -10.719 1 97.81 126 VAL B CA 1
ATOM 2397 C C . VAL B 1 126 ? -0.169 -25.312 -10.211 1 97.81 126 VAL B C 1
ATOM 2399 O O . VAL B 1 126 ? -0.456 -25.328 -9.016 1 97.81 126 VAL B O 1
ATOM 2402 N N . SER B 1 127 ? -0.83 -24.625 -11.109 1 98.25 127 SER B N 1
ATOM 2403 C CA . SER B 1 127 ? -2.049 -23.906 -10.758 1 98.25 127 SER B CA 1
ATOM 2404 C C . SER B 1 127 ? -3.145 -24.141 -11.789 1 98.25 127 SER B C 1
ATOM 2406 O O . SER B 1 127 ? -2.857 -24.484 -12.938 1 98.25 127 SER B O 1
ATOM 2408 N N . LEU B 1 128 ? -4.391 -24.078 -11.281 1 97.69 128 LEU B N 1
ATOM 2409 C CA . LEU B 1 128 ? -5.566 -24.078 -12.148 1 97.69 128 LEU B CA 1
ATOM 2410 C C . LEU B 1 128 ? -6.27 -22.734 -12.102 1 97.69 128 LEU B C 1
ATOM 2412 O O . LEU B 1 128 ? -6.449 -22.156 -11.031 1 97.69 128 LEU B O 1
ATOM 2416 N N . GLY B 1 129 ? -6.688 -22.281 -13.305 1 97.69 129 GLY B N 1
ATOM 2417 C CA . GLY B 1 129 ? -7.27 -20.938 -13.367 1 97.69 129 GLY B CA 1
ATOM 2418 C C . GLY B 1 129 ? -6.242 -19.828 -13.219 1 97.69 129 GLY B C 1
ATOM 2419 O O . GLY B 1 129 ? -5.078 -20.094 -12.906 1 97.69 129 GLY B O 1
ATOM 2420 N N . TYR B 1 130 ? -6.625 -18.672 -13.57 1 98.44 130 TYR B N 1
ATOM 2421 C CA . TYR B 1 130 ? -5.742 -17.516 -13.438 1 98.44 130 TYR B CA 1
ATOM 2422 C C . TYR B 1 130 ? -6.527 -16.266 -13.078 1 98.44 130 TYR B C 1
ATOM 2424 O O . TYR B 1 130 ? -7.762 -16.266 -13.07 1 98.44 130 TYR B O 1
ATOM 2432 N N . SER B 1 131 ? -5.883 -15.289 -12.617 1 98.5 131 SER B N 1
ATOM 2433 C CA . SER B 1 131 ? -6.438 -13.961 -12.352 1 98.5 131 SER B CA 1
ATOM 2434 C C . SER B 1 131 ? -6.137 -13 -13.5 1 98.5 131 SER B C 1
ATOM 2436 O O . SER B 1 131 ? -5.062 -13.062 -14.102 1 98.5 131 SER B O 1
ATOM 2438 N N . SER B 1 132 ? -7.137 -12.195 -13.742 1 98.19 132 SER B N 1
ATOM 2439 C CA . SER B 1 132 ? -6.969 -11.273 -14.867 1 98.19 132 SER B CA 1
ATOM 2440 C C . SER B 1 132 ? -7.531 -9.898 -14.547 1 98.19 132 SER B C 1
ATOM 2442 O O . SER B 1 132 ? -8.531 -9.781 -13.828 1 98.19 132 SER B O 1
ATOM 2444 N N . TRP B 1 133 ? -6.898 -8.875 -15.047 1 97.81 133 TRP B N 1
ATOM 2445 C CA . TRP B 1 133 ? -7.312 -7.48 -14.938 1 97.81 133 TRP B CA 1
ATOM 2446 C C . TRP B 1 133 ? -7.414 -6.832 -16.312 1 97.81 133 TRP B C 1
ATOM 2448 O O . TRP B 1 133 ? -6.566 -7.062 -17.188 1 97.81 133 TRP B O 1
ATOM 2458 N N . GLU B 1 134 ? -8.414 -6.129 -16.484 1 97.69 134 GLU B N 1
ATOM 2459 C CA . GLU B 1 134 ? -8.539 -5.32 -17.703 1 97.69 134 GLU B CA 1
ATOM 2460 C C . GLU B 1 134 ? -7.566 -4.145 -17.688 1 97.69 134 GLU B C 1
ATOM 2462 O O . GLU B 1 134 ? -6.941 -3.867 -16.656 1 97.69 134 GLU B O 1
ATOM 2467 N N . LYS B 1 135 ? -7.48 -3.51 -18.906 1 96.44 135 LYS B N 1
ATOM 2468 C CA . LYS B 1 135 ? -6.617 -2.338 -19.031 1 96.44 135 LYS B CA 1
ATOM 2469 C C . LYS B 1 135 ? -6.902 -1.329 -17.922 1 96.44 135 LYS B C 1
ATOM 2471 O O . LYS B 1 135 ? -8.047 -0.902 -17.734 1 96.44 135 LYS B O 1
ATOM 2476 N N . GLY B 1 136 ? -5.914 -0.959 -17.172 1 94.5 136 GLY B N 1
ATOM 2477 C CA . GLY B 1 136 ? -6.02 0.08 -16.156 1 94.5 136 GLY B CA 1
ATOM 2478 C C . GLY B 1 136 ? -6.645 -0.407 -14.859 1 94.5 136 GLY B C 1
ATOM 2479 O O . GLY B 1 136 ? -6.594 0.286 -13.844 1 94.5 136 GLY B O 1
ATOM 2480 N N . GLN B 1 137 ? -7.219 -1.558 -14.836 1 96 137 GLN B N 1
ATOM 2481 C CA . GLN B 1 137 ? -7.949 -2.066 -13.68 1 96 137 GLN B CA 1
ATOM 2482 C C . GLN B 1 137 ? -7.008 -2.328 -12.508 1 96 137 GLN B C 1
ATOM 2484 O O . GLN B 1 137 ? -7.285 -1.91 -11.383 1 96 137 GLN B O 1
ATOM 2489 N N . LEU B 1 138 ? -5.945 -3.02 -12.797 1 96.62 138 LEU B N 1
ATOM 2490 C CA . LEU B 1 138 ? -5 -3.348 -11.742 1 96.62 138 LEU B CA 1
ATOM 2491 C C . LEU B 1 138 ? -4.441 -2.08 -11.102 1 96.62 138 LEU B C 1
ATOM 2493 O O . LEU B 1 138 ? -4.383 -1.972 -9.875 1 96.62 138 LEU B O 1
ATOM 2497 N N . GLU B 1 139 ? -4.027 -1.103 -11.883 1 94.75 139 GLU B N 1
ATOM 2498 C CA . GLU B 1 139 ? -3.523 0.17 -11.375 1 94.75 139 GLU B CA 1
ATOM 2499 C C . GLU B 1 139 ? -4.555 0.86 -10.492 1 94.75 139 GLU B C 1
ATOM 2501 O O . GLU B 1 139 ? -4.211 1.413 -9.445 1 94.75 139 GLU B O 1
ATOM 2506 N N . ARG B 1 140 ? -5.766 0.853 -10.945 1 94.19 140 ARG B N 1
ATOM 2507 C CA . ARG B 1 140 ? -6.84 1.453 -10.156 1 94.19 140 ARG B CA 1
ATOM 2508 C C . ARG B 1 140 ? -6.984 0.754 -8.805 1 94.19 140 ARG B C 1
ATOM 2510 O O . ARG B 1 140 ? -7.152 1.409 -7.777 1 94.19 140 ARG B O 1
ATOM 2517 N N . GLU B 1 141 ? -6.949 -0.543 -8.859 1 95 141 GLU B N 1
ATOM 2518 C CA . GLU B 1 141 ? -7.074 -1.302 -7.617 1 95 141 GLU B CA 1
ATOM 2519 C C . GLU B 1 141 ? -5.914 -1.006 -6.672 1 95 141 GLU B C 1
ATOM 2521 O O . GLU B 1 141 ? -6.094 -0.96 -5.453 1 95 141 GLU B O 1
ATOM 2526 N N . ILE B 1 142 ? -4.734 -0.876 -7.172 1 94.25 142 ILE B N 1
ATOM 2527 C CA . ILE B 1 142 ? -3.576 -0.528 -6.355 1 94.25 142 ILE B CA 1
ATOM 2528 C C . ILE B 1 142 ? -3.787 0.846 -5.723 1 94.25 142 ILE B C 1
ATOM 2530 O O . ILE B 1 142 ? -3.561 1.026 -4.523 1 94.25 142 ILE B O 1
ATOM 2534 N N . LEU B 1 143 ? -4.258 1.767 -6.531 1 91.19 143 LEU B N 1
ATOM 2535 C CA . LEU B 1 143 ? -4.512 3.121 -6.047 1 91.19 143 LEU B CA 1
ATOM 2536 C C . LEU B 1 143 ? -5.566 3.117 -4.949 1 91.19 143 LEU B C 1
ATOM 2538 O O . LEU B 1 143 ? -5.535 3.959 -4.047 1 91.19 143 LEU B O 1
ATOM 2542 N N . GLU B 1 144 ? -6.375 2.152 -4.98 1 91.44 144 GLU B N 1
ATOM 2543 C CA . GLU B 1 144 ? -7.449 2.021 -4 1 91.44 144 GLU B CA 1
ATOM 2544 C C . GLU B 1 144 ? -7.012 1.17 -2.812 1 91.44 144 GLU B C 1
ATOM 2546 O O . GLU B 1 144 ? -7.832 0.794 -1.975 1 91.44 144 GLU B O 1
ATOM 2551 N N . ASN B 1 145 ? -5.797 0.743 -2.785 1 90.06 145 ASN B N 1
ATOM 2552 C CA . ASN B 1 145 ? -5.168 0.018 -1.688 1 90.06 145 ASN B CA 1
ATOM 2553 C C . ASN B 1 145 ? -5.699 -1.408 -1.578 1 90.06 145 ASN B C 1
ATOM 2555 O O . ASN B 1 145 ? -5.855 -1.935 -0.475 1 90.06 145 ASN B O 1
ATOM 2559 N N . SER B 1 146 ? -6.043 -1.927 -2.697 1 94.19 146 SER B N 1
ATOM 2560 C CA . SER B 1 146 ? -6.434 -3.332 -2.688 1 94.19 146 SER B CA 1
ATOM 2561 C C . SER B 1 146 ? -5.211 -4.246 -2.639 1 94.19 146 SER B C 1
ATOM 2563 O O . SER B 1 146 ? -5.266 -5.332 -2.059 1 94.19 146 SER B O 1
ATOM 2565 N N . TRP B 1 147 ? -4.152 -3.721 -3.311 1 95.69 147 TRP B N 1
ATOM 2566 C CA . TRP B 1 147 ? -2.943 -4.523 -3.453 1 95.69 147 TRP B CA 1
ATOM 2567 C C . TRP B 1 147 ? -1.705 -3.711 -3.092 1 95.69 147 TRP B C 1
ATOM 2569 O O . TRP B 1 147 ? -1.603 -2.535 -3.447 1 95.69 147 TRP B O 1
ATOM 2579 N N . LEU B 1 148 ? -0.791 -4.387 -2.439 1 94.38 148 LEU B N 1
ATOM 2580 C CA . LEU B 1 148 ? 0.6 -3.943 -2.436 1 94.38 148 LEU B CA 1
ATOM 2581 C C . LEU B 1 148 ? 1.406 -4.676 -3.502 1 94.38 148 LEU B C 1
ATOM 2583 O O . LEU B 1 148 ? 1.046 -5.785 -3.906 1 94.38 148 LEU B O 1
ATOM 2587 N N . THR B 1 149 ? 2.424 -4.039 -3.953 1 95.88 149 THR B N 1
ATOM 2588 C CA . THR B 1 149 ? 3.246 -4.676 -4.977 1 95.88 149 THR B CA 1
ATOM 2589 C C . THR B 1 149 ? 4.703 -4.758 -4.527 1 95.88 149 THR B C 1
ATOM 2591 O O . THR B 1 149 ? 5.188 -3.875 -3.816 1 95.88 149 THR B O 1
ATOM 2594 N N . VAL B 1 150 ? 5.395 -5.82 -4.973 1 95.31 150 VAL B N 1
ATOM 2595 C CA . VAL B 1 150 ? 6.82 -5.98 -4.699 1 95.31 150 VAL B CA 1
ATOM 2596 C C . VAL B 1 150 ? 7.438 -6.926 -5.73 1 95.31 150 VAL B C 1
ATOM 2598 O O . VAL B 1 150 ? 6.762 -7.816 -6.246 1 95.31 150 VAL B O 1
ATOM 2601 N N . GLU B 1 151 ? 8.609 -6.637 -6.086 1 96 151 GLU B N 1
ATOM 2602 C CA . GLU B 1 151 ? 9.289 -7.559 -6.988 1 96 151 GLU B CA 1
ATOM 2603 C C . GLU B 1 151 ? 9.266 -8.984 -6.441 1 96 151 GLU B C 1
ATOM 2605 O O . GLU B 1 151 ? 9.531 -9.203 -5.258 1 96 151 GLU B O 1
ATOM 2610 N N . ALA B 1 152 ? 9.008 -9.891 -7.293 1 97.88 152 ALA B N 1
ATOM 2611 C CA . ALA B 1 152 ? 8.852 -11.281 -6.875 1 97.88 152 ALA B CA 1
ATOM 2612 C C . ALA B 1 152 ? 10.203 -11.953 -6.672 1 97.88 152 ALA B C 1
ATOM 2614 O O . ALA B 1 152 ? 11.188 -11.594 -7.328 1 97.88 152 ALA B O 1
ATOM 2615 N N . THR B 1 153 ? 10.234 -12.867 -5.73 1 97.56 153 THR B N 1
ATOM 2616 C CA . THR B 1 153 ? 11.391 -13.742 -5.551 1 97.56 153 THR B CA 1
ATOM 2617 C C . THR B 1 153 ? 11 -15.203 -5.734 1 97.56 153 THR B C 1
ATOM 2619 O O . THR B 1 153 ? 9.938 -15.625 -5.293 1 97.56 153 THR B O 1
ATOM 2622 N N . PRO B 1 154 ? 11.883 -15.93 -6.414 1 97.56 154 PRO B N 1
ATOM 2623 C CA . PRO B 1 154 ? 11.57 -17.344 -6.605 1 97.56 154 PRO B CA 1
ATOM 2624 C C . PRO B 1 154 ? 11.422 -18.109 -5.285 1 97.56 154 PRO B C 1
ATOM 2626 O O . PRO B 1 154 ? 10.688 -19.094 -5.215 1 97.56 154 PRO B O 1
ATOM 2629 N N . GLN B 1 155 ? 12.086 -17.625 -4.238 1 98.06 155 GLN B N 1
ATOM 2630 C CA . GLN B 1 155 ? 12.031 -18.266 -2.932 1 98.06 155 GLN B CA 1
ATOM 2631 C C . GLN B 1 155 ? 10.602 -18.328 -2.406 1 98.06 155 GLN B C 1
ATOM 2633 O O . GLN B 1 155 ? 10.156 -19.359 -1.895 1 98.06 155 GLN B O 1
ATOM 2638 N N . ILE B 1 156 ? 9.891 -17.266 -2.584 1 98.31 156 ILE B N 1
ATOM 2639 C CA . ILE B 1 156 ? 8.523 -17.219 -2.088 1 98.31 156 ILE B CA 1
ATOM 2640 C C . ILE B 1 156 ? 7.629 -18.094 -2.955 1 98.31 156 ILE B C 1
ATOM 2642 O O . ILE B 1 156 ? 6.719 -18.766 -2.447 1 98.31 156 ILE B O 1
ATOM 2646 N N . ILE B 1 157 ? 7.859 -18.156 -4.242 1 98.62 157 ILE B N 1
ATOM 2647 C CA . ILE B 1 157 ? 7.055 -18.938 -5.176 1 98.62 157 ILE B CA 1
ATOM 2648 C C . ILE B 1 157 ? 7.25 -20.422 -4.91 1 98.62 157 ILE B C 1
ATOM 2650 O O . ILE B 1 157 ? 6.277 -21.188 -4.836 1 98.62 157 ILE B O 1
ATOM 2654 N N . PHE B 1 158 ? 8.555 -20.875 -4.668 1 98.06 158 PHE B N 1
ATOM 2655 C CA . PHE B 1 158 ? 8.852 -22.297 -4.797 1 98.06 158 PHE B CA 1
ATOM 2656 C C . PHE B 1 158 ? 9.242 -22.891 -3.453 1 98.06 158 PHE B C 1
ATOM 2658 O O . PHE B 1 158 ? 9.117 -24.094 -3.246 1 98.06 158 PHE B O 1
ATOM 2665 N N . ASP B 1 159 ? 9.695 -22.047 -2.48 1 97.94 159 ASP B N 1
ATOM 2666 C CA . ASP B 1 159 ? 10.352 -22.625 -1.313 1 97.94 159 ASP B CA 1
ATOM 2667 C C . ASP B 1 159 ? 9.586 -22.297 -0.033 1 97.94 159 ASP B C 1
ATOM 2669 O O . ASP B 1 159 ? 9.664 -23.047 0.949 1 97.94 159 ASP B O 1
ATOM 2673 N N . THR B 1 160 ? 8.867 -21.234 -0.029 1 98.38 160 THR B N 1
ATOM 2674 C CA . THR B 1 160 ? 8.164 -20.797 1.171 1 98.38 160 THR B CA 1
ATOM 2675 C C . THR B 1 160 ? 6.879 -21.578 1.364 1 98.38 160 THR B C 1
ATOM 2677 O O . THR B 1 160 ? 6.121 -21.797 0.414 1 98.38 160 THR B O 1
ATOM 2680 N N . PRO B 1 161 ? 6.645 -22.062 2.621 1 98.12 161 PRO B N 1
ATOM 2681 C CA . PRO B 1 161 ? 5.359 -22.719 2.869 1 98.12 161 PRO B CA 1
ATOM 2682 C C . PRO B 1 161 ? 4.164 -21.859 2.459 1 98.12 161 PRO B C 1
ATOM 2684 O O . PRO B 1 161 ? 4.184 -20.641 2.652 1 98.12 161 PRO B O 1
ATOM 2687 N N . ILE B 1 162 ? 3.168 -22.469 1.911 1 97.94 162 ILE B N 1
ATOM 2688 C CA . ILE B 1 162 ? 2.023 -21.797 1.299 1 97.94 162 ILE B CA 1
ATOM 2689 C C . ILE B 1 162 ? 1.395 -20.828 2.297 1 97.94 162 ILE B C 1
ATOM 2691 O O . ILE B 1 162 ? 1.139 -19.672 1.968 1 97.94 162 ILE B O 1
ATOM 2695 N N . ALA B 1 163 ? 1.211 -21.25 3.541 1 96.38 163 ALA B N 1
ATOM 2696 C CA . ALA B 1 163 ? 0.524 -20.484 4.578 1 96.38 163 ALA B CA 1
ATOM 2697 C C . ALA B 1 163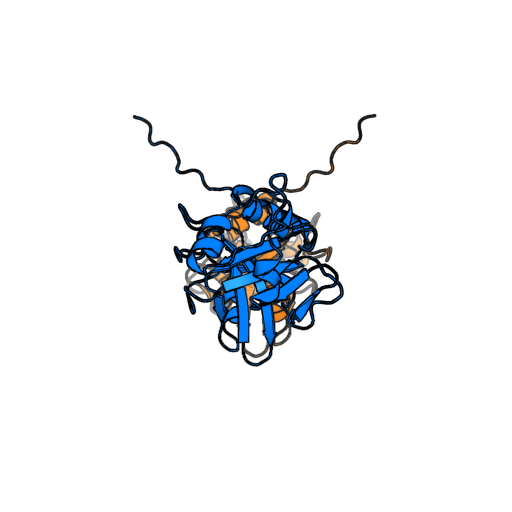 ? 1.317 -19.234 4.957 1 96.38 163 ALA B C 1
ATOM 2699 O O . ALA B 1 163 ? 0.766 -18.281 5.523 1 96.38 163 ALA B O 1
ATOM 2700 N N . GLU B 1 164 ? 2.584 -19.219 4.602 1 97.25 164 GLU B N 1
ATOM 2701 C CA . GLU B 1 164 ? 3.457 -18.125 5.031 1 97.25 164 GLU B CA 1
ATOM 2702 C C . GLU B 1 164 ? 3.688 -17.125 3.906 1 97.25 164 GLU B C 1
ATOM 2704 O O . GLU B 1 164 ? 4.242 -16.047 4.133 1 97.25 164 GLU B O 1
ATOM 2709 N N . ARG B 1 165 ? 3.289 -17.453 2.736 1 98.25 165 ARG B N 1
ATOM 2710 C CA . ARG B 1 165 ? 3.684 -16.672 1.562 1 98.25 165 ARG B CA 1
ATOM 2711 C C . ARG B 1 165 ? 3.121 -15.258 1.625 1 98.25 165 ARG B C 1
ATOM 2713 O O . ARG B 1 165 ? 3.783 -14.305 1.212 1 98.25 165 ARG B O 1
ATOM 2720 N N . TRP B 1 166 ? 1.925 -15.117 2.195 1 96.88 166 TRP B N 1
ATOM 2721 C CA . TRP B 1 166 ? 1.315 -13.797 2.309 1 96.88 166 TRP B CA 1
ATOM 2722 C C . TRP B 1 166 ? 2.129 -12.898 3.234 1 96.88 166 TRP B C 1
ATOM 2724 O O . TRP B 1 166 ? 2.512 -11.789 2.854 1 96.88 166 TRP B O 1
ATOM 2734 N N . HIS B 1 167 ? 2.467 -13.398 4.332 1 94.38 167 HIS B N 1
ATOM 2735 C CA . HIS B 1 167 ? 3.252 -12.656 5.309 1 94.38 167 HIS B CA 1
ATOM 2736 C C . HIS B 1 167 ? 4.664 -12.398 4.797 1 94.38 167 HIS B C 1
ATOM 2738 O O . HIS B 1 167 ? 5.184 -11.281 4.922 1 94.38 167 HIS B O 1
ATOM 2744 N N . LYS B 1 168 ? 5.262 -13.391 4.207 1 96.12 168 LYS B N 1
ATOM 2745 C CA . LYS B 1 168 ? 6.645 -13.281 3.746 1 96.12 168 LYS B CA 1
ATOM 2746 C C . LYS B 1 168 ? 6.758 -12.305 2.58 1 96.12 168 LYS B C 1
ATOM 2748 O O . LYS B 1 168 ? 7.758 -11.594 2.453 1 96.12 168 LYS B O 1
ATOM 2753 N N . ALA B 1 169 ? 5.746 -12.281 1.724 1 96.75 169 ALA B N 1
ATOM 2754 C CA . ALA B 1 169 ? 5.738 -11.305 0.637 1 96.75 169 ALA B CA 1
ATOM 2755 C C . ALA B 1 169 ? 5.672 -9.883 1.179 1 96.75 169 ALA B C 1
ATOM 2757 O O . ALA B 1 169 ? 6.395 -9 0.714 1 96.75 169 ALA B O 1
ATOM 2758 N N . ALA B 1 170 ? 4.82 -9.664 2.174 1 93.38 170 ALA B N 1
ATOM 2759 C CA . ALA B 1 170 ? 4.676 -8.352 2.787 1 93.38 170 ALA B CA 1
ATOM 2760 C C . ALA B 1 170 ? 5.969 -7.914 3.467 1 93.38 170 ALA B C 1
ATOM 2762 O O . ALA B 1 170 ? 6.324 -6.734 3.443 1 93.38 170 ALA B O 1
ATOM 2763 N N . GLU B 1 171 ? 6.645 -8.891 4.031 1 91.5 171 GLU B N 1
ATOM 2764 C CA . GLU B 1 171 ? 7.906 -8.609 4.715 1 91.5 171 GLU B CA 1
ATOM 2765 C C . GLU B 1 171 ? 8.938 -8.039 3.75 1 91.5 171 GLU B C 1
ATOM 2767 O O . GLU B 1 171 ? 9.812 -7.27 4.156 1 91.5 171 GLU B O 1
ATOM 2772 N N . LEU B 1 172 ? 8.867 -8.391 2.512 1 91.38 172 LEU B N 1
ATOM 2773 C CA . LEU B 1 172 ? 9.82 -7.918 1.515 1 91.38 172 LEU B CA 1
ATOM 2774 C C . LEU B 1 172 ? 9.812 -6.395 1.443 1 91.38 172 LEU B C 1
ATOM 2776 O O . LEU B 1 172 ? 10.828 -5.781 1.097 1 91.38 172 LEU B O 1
ATOM 2780 N N . ILE B 1 173 ? 8.672 -5.754 1.824 1 88.88 173 ILE B N 1
ATOM 2781 C CA . ILE B 1 173 ? 8.586 -4.297 1.75 1 88.88 173 ILE B CA 1
ATOM 2782 C C . ILE B 1 173 ? 8.539 -3.713 3.16 1 88.88 173 ILE B C 1
ATOM 2784 O O . ILE B 1 173 ? 8.125 -2.568 3.35 1 88.88 173 ILE B O 1
ATOM 2788 N N . GLY B 1 174 ? 8.75 -4.547 4.148 1 85 174 GLY B N 1
ATOM 2789 C CA . GLY B 1 174 ? 8.891 -4.07 5.516 1 85 174 GLY B CA 1
ATOM 2790 C C . GLY B 1 174 ? 7.566 -3.963 6.25 1 85 174 GLY B C 1
ATOM 2791 O O . GLY B 1 174 ? 7.43 -3.164 7.176 1 85 174 GLY B O 1
ATOM 2792 N N . ILE B 1 175 ? 6.59 -4.645 5.809 1 86.88 175 ILE B N 1
ATOM 2793 C CA . ILE B 1 175 ? 5.258 -4.578 6.406 1 86.88 175 ILE B CA 1
ATOM 2794 C C . ILE B 1 175 ? 4.949 -5.887 7.125 1 86.88 175 ILE B C 1
ATOM 2796 O O . ILE B 1 175 ? 5.258 -6.969 6.621 1 86.88 175 ILE B O 1
ATOM 2800 N N . ASP B 1 176 ? 4.465 -5.695 8.273 1 84.62 176 ASP B N 1
ATOM 2801 C CA . ASP B 1 176 ? 3.9 -6.836 8.984 1 84.62 176 ASP B CA 1
ATOM 2802 C C . ASP B 1 176 ? 2.373 -6.812 8.93 1 84.62 176 ASP B C 1
ATOM 2804 O O . ASP B 1 176 ? 1.745 -5.867 9.414 1 84.62 176 ASP B O 1
ATOM 2808 N N . ILE B 1 177 ? 1.868 -7.715 8.25 1 78.44 177 ILE B N 1
ATOM 2809 C CA . ILE B 1 177 ? 0.415 -7.797 8.148 1 78.44 177 ILE B CA 1
ATOM 2810 C C . ILE B 1 177 ? -0.13 -8.703 9.258 1 78.44 177 ILE B C 1
ATOM 2812 O O . ILE B 1 177 ? 0.394 -9.789 9.484 1 78.44 177 ILE B O 1
ATOM 2816 N N . HIS B 1 178 ? -0.636 -8.047 10.523 1 61.81 178 HIS B N 1
ATOM 2817 C CA . HIS B 1 178 ? -1.163 -8.812 11.648 1 61.81 178 HIS B CA 1
ATOM 2818 C C . HIS B 1 178 ? -2.533 -9.398 11.32 1 61.81 178 HIS B C 1
ATOM 2820 O O . HIS B 1 178 ? -3.316 -8.789 10.594 1 61.81 178 HIS B O 1
ATOM 2826 N N . THR B 1 179 ? -2.576 -10.719 11.227 1 50.16 179 THR B N 1
ATOM 2827 C CA . THR B 1 179 ? -3.918 -11.289 11.273 1 50.16 179 THR B CA 1
ATOM 2828 C C . THR B 1 179 ? -4.676 -10.766 12.492 1 50.16 179 THR B C 1
ATOM 2830 O O . THR B 1 179 ? -4.172 -10.82 13.617 1 50.16 179 THR B O 1
ATOM 2833 N N . ILE B 1 180 ? -5.277 -9.688 12.484 1 41.16 180 ILE B N 1
ATOM 2834 C CA . ILE B 1 180 ? -6.184 -9.484 13.602 1 41.16 180 ILE B CA 1
ATOM 2835 C C . ILE B 1 180 ? -6.805 -10.812 14.023 1 41.16 180 ILE B C 1
ATOM 2837 O O . ILE B 1 180 ? -7.5 -11.453 13.227 1 41.16 180 ILE B O 1
ATOM 2841 N N . SER B 1 181 ? -6.098 -11.656 14.711 1 37.25 181 SER B N 1
ATOM 2842 C CA . SER B 1 181 ? -6.777 -12.82 15.273 1 37.25 181 SER B CA 1
ATOM 2843 C C . SER B 1 181 ? -8.148 -12.445 15.82 1 37.25 181 SER B C 1
ATOM 2845 O O . SER B 1 181 ? -8.312 -11.391 16.438 1 37.25 181 SER B O 1
ATOM 2847 N N . PRO B 1 182 ? -9.273 -13.047 15.391 1 36.22 182 PRO B N 1
ATOM 2848 C CA . PRO B 1 182 ? -10.5 -12.938 16.188 1 36.22 182 PRO B CA 1
ATOM 2849 C C . PRO B 1 182 ? -10.234 -12.945 17.688 1 36.22 182 PRO B C 1
ATOM 2851 O O . PRO B 1 182 ? -9.438 -13.758 18.172 1 36.22 182 PRO B O 1
ATOM 2854 N N . THR B 1 183 ? -10.164 -11.938 18.391 1 32.88 183 THR B N 1
ATOM 2855 C CA . THR B 1 183 ? -10.297 -11.969 19.844 1 32.88 183 THR B CA 1
ATOM 2856 C C . THR B 1 183 ? -11.375 -12.969 20.266 1 32.88 183 THR B C 1
ATOM 2858 O O . THR B 1 183 ? -12.508 -12.906 19.781 1 32.88 183 THR B O 1
ATOM 2861 N N . ALA B 1 184 ? -11.133 -14.266 21.047 1 31.23 184 ALA B N 1
ATOM 2862 C CA . ALA B 1 184 ? -11.914 -15.102 21.953 1 31.23 184 ALA B CA 1
ATOM 2863 C C . ALA B 1 184 ? -12.734 -14.258 22.922 1 31.23 184 ALA B C 1
ATOM 2865 O O . ALA B 1 184 ? -12.188 -13.469 23.688 1 31.23 184 ALA B O 1
ATOM 2866 N N . GLY B 1 185 ? -13.922 -13.773 22.609 1 26.05 185 GLY B N 1
ATOM 2867 C CA . GLY B 1 185 ? -14.891 -13.594 23.688 1 26.05 185 GLY B CA 1
ATOM 2868 C C . GLY B 1 185 ? -14.742 -14.617 24.797 1 26.05 185 GLY B C 1
ATOM 2869 O O . GLY B 1 185 ? -14.477 -15.789 24.531 1 26.05 185 GLY B O 1
ATOM 2870 N N . HIS B 1 186 ? -14.211 -14.227 26.047 1 27.97 186 HIS B N 1
ATOM 2871 C CA . HIS B 1 186 ? -14.469 -14.953 27.281 1 27.97 186 HIS B CA 1
ATOM 2872 C C . HIS B 1 186 ? -15.867 -15.578 27.281 1 27.97 186 HIS B C 1
ATOM 2874 O O . HIS B 1 186 ? -16.859 -14.891 27.016 1 27.97 186 HIS B O 1
ATOM 2880 N N . ALA B 1 187 ? -15.953 -16.891 27.328 1 21.19 187 ALA B N 1
ATOM 2881 C CA . ALA B 1 187 ? -17.016 -17.484 28.141 1 21.19 187 ALA B CA 1
ATOM 2882 C C . ALA B 1 187 ? -16.828 -17.156 29.609 1 21.19 187 ALA B C 1
ATOM 2884 O O . ALA B 1 187 ? -15.703 -17.047 30.094 1 21.19 187 ALA B O 1
#